Protein AF-A0A0F9I6U9-F1 (afdb_monomer)

Mean predicted aligned error: 16.18 Å

Foldseek 3Di:
DDWDWDQDPVRDIFIWDQDPVRDTDRPDDDDPVRVVVVVVVVVVVVVPPDPPQQQLCVLVVVVCVPFHDPVSPFGPDAAPVVVVVVVVSCVVPVPFWDKDWADDPPPFIKIWIWGWSDGPVDGQWTKIWIGGHPDRDTIDIDTAGPVRVVVVVVVVVCLVVLVDADPVRHRPVVVVVVVVVVVVVVVVVVVD

Radius of gyration: 22.93 Å; Cα contacts (8 Å, |Δi|>4): 230; chains: 1; bounding box: 56×39×73 Å

Solvent-accessible surface area (backbone atoms only — not comparable to full-atom values): 11188 Å² total; per-residue (Å²): 120,54,81,44,73,49,79,42,98,85,76,55,71,47,65,36,43,35,45,94,85,68,49,74,49,81,70,70,82,77,49,74,68,56,50,49,53,50,50,52,50,53,58,50,60,73,68,57,81,60,80,95,77,55,65,35,49,50,69,56,50,54,46,37,69,72,44,25,43,98,80,70,78,47,64,74,53,44,18,54,65,35,50,55,53,50,55,60,55,38,67,79,34,70,90,41,40,49,79,45,80,48,63,61,100,69,95,60,47,25,37,36,41,37,39,50,26,45,44,99,88,45,79,65,27,34,41,39,35,40,40,45,34,81,73,73,46,77,56,49,73,53,76,32,43,60,71,52,45,53,53,50,51,52,53,52,49,30,61,71,70,53,68,39,50,46,100,85,66,46,39,44,66,61,55,49,54,53,52,50,54,54,51,54,60,48,56,63,66,74,76,117

Secondary structure (DSSP, 8-state):
-EEEEEE-TTS-EEEEEE-TT--EEEP-PPPHHHHHHHHHHHHHHHH----SS--TTHHHHHHHHHHB-TTSSSBS--HHHHHHHHHHHHTT-TTTEEEEEE--SSS--EEEEEEEEE-SS-EEEEEEEEE-SSS-PPPEEEEE-HHHHHHHHHHHHHHHTT--B-TTS-BHHHHHHHHHHHHHHHHHHH--

pLDDT: mean 72.26, std 18.16, range [35.97, 97.5]

Structure (mmCIF, N/CA/C/O backbone):
data_AF-A0A0F9I6U9-F1
#
_entry.id   AF-A0A0F9I6U9-F1
#
loop_
_atom_site.group_PDB
_atom_site.id
_atom_site.type_symbol
_atom_site.label_atom_id
_atom_site.label_alt_id
_atom_site.label_comp_id
_atom_site.label_asym_id
_atom_site.label_entity_id
_atom_site.label_seq_id
_atom_site.pdbx_PDB_ins_code
_atom_site.Cartn_x
_atom_site.Cartn_y
_atom_site.Cartn_z
_atom_site.occupancy
_atom_site.B_iso_or_equiv
_atom_site.auth_seq_id
_atom_site.auth_comp_id
_atom_site.auth_asym_id
_atom_site.auth_atom_id
_atom_site.pdbx_PDB_model_num
ATOM 1 N N . MET A 1 1 ? -36.625 2.060 19.809 1.00 55.06 1 MET A N 1
ATOM 2 C CA . MET A 1 1 ? -35.183 2.009 20.154 1.00 55.06 1 MET A CA 1
ATOM 3 C C . MET A 1 1 ? -34.807 0.570 20.492 1.00 55.06 1 MET A C 1
ATOM 5 O O . MET A 1 1 ? -35.492 -0.026 21.316 1.00 55.06 1 MET A O 1
ATOM 9 N N . LYS A 1 2 ? -33.811 -0.015 19.816 1.00 45.28 2 LYS A N 1
ATOM 10 C CA . LYS A 1 2 ? -33.407 -1.420 20.007 1.00 45.28 2 LYS A CA 1
ATOM 11 C C . LYS A 1 2 ? -31.944 -1.453 20.446 1.00 45.28 2 LYS A C 1
ATOM 13 O O . LYS A 1 2 ? -31.108 -0.804 19.820 1.00 45.28 2 LYS A O 1
ATOM 18 N N . GLU A 1 3 ? -31.665 -2.151 21.538 1.00 44.03 3 GLU A N 1
ATOM 19 C CA . GLU A 1 3 ? -30.311 -2.322 22.066 1.00 44.03 3 GLU A CA 1
ATOM 20 C C . GLU A 1 3 ? -29.665 -3.525 21.370 1.00 44.03 3 GLU A C 1
ATOM 22 O O . GLU A 1 3 ? -30.293 -4.579 21.231 1.00 44.03 3 GLU A O 1
ATOM 27 N N . LEU A 1 4 ? -28.452 -3.336 20.851 1.00 44.09 4 LEU A N 1
ATOM 28 C CA . LEU A 1 4 ? -27.679 -4.374 20.176 1.00 44.09 4 LEU A CA 1
ATOM 29 C C . LEU A 1 4 ? -26.354 -4.552 20.903 1.00 44.09 4 LEU A C 1
ATOM 31 O O . LEU A 1 4 ? -25.600 -3.595 21.069 1.00 44.09 4 LEU A O 1
ATOM 35 N N . THR A 1 5 ? -26.065 -5.790 21.286 1.00 43.59 5 THR A N 1
ATOM 36 C CA . THR A 1 5 ? -24.787 -6.173 21.883 1.00 43.59 5 THR A CA 1
ATOM 37 C C . THR A 1 5 ? -23.984 -6.936 20.844 1.00 43.59 5 THR A C 1
ATOM 39 O O . THR A 1 5 ? -24.424 -7.974 20.348 1.00 43.59 5 THR A O 1
ATOM 42 N N . LEU A 1 6 ? -22.816 -6.405 20.489 1.00 39.16 6 LEU A N 1
ATOM 43 C CA . LEU A 1 6 ? -21.851 -7.089 19.635 1.00 39.16 6 LEU A CA 1
ATOM 44 C C . LEU A 1 6 ? -20.797 -7.735 20.528 1.00 39.16 6 LEU A C 1
ATOM 46 O O . LEU A 1 6 ? -20.016 -7.053 21.194 1.00 39.16 6 LEU A O 1
ATOM 50 N N . HIS A 1 7 ? -20.808 -9.064 20.537 1.00 40.59 7 HIS A N 1
ATOM 51 C CA . HIS A 1 7 ? -19.851 -9.875 21.276 1.00 40.59 7 HIS A CA 1
ATOM 52 C C . HIS A 1 7 ? -18.547 -9.963 20.483 1.00 40.59 7 HIS A C 1
ATOM 54 O O . HIS A 1 7 ? -18.528 -10.491 19.368 1.00 40.59 7 HIS A O 1
ATOM 60 N N . SER A 1 8 ? -17.454 -9.436 21.038 1.00 43.22 8 SER A N 1
ATOM 61 C CA . SER A 1 8 ? -16.132 -9.577 20.426 1.00 43.22 8 SER A CA 1
ATOM 62 C C . SER A 1 8 ? -15.443 -10.863 20.883 1.00 43.22 8 SER A C 1
ATOM 64 O O . SER A 1 8 ? -15.609 -11.325 22.013 1.00 43.22 8 SER A O 1
ATOM 66 N N . SER A 1 9 ? -14.593 -11.423 20.022 1.00 35.97 9 SER A N 1
ATOM 67 C CA . SER A 1 9 ? -13.777 -12.603 20.336 1.00 35.97 9 SER A CA 1
ATOM 68 C C . SER A 1 9 ? -12.714 -12.350 21.417 1.00 35.97 9 SER A C 1
ATOM 70 O O . SER A 1 9 ? -12.066 -13.296 21.857 1.00 35.97 9 SER A O 1
ATOM 72 N N . SER A 1 10 ? -12.531 -11.098 21.859 1.00 43.25 10 SER A N 1
ATOM 73 C CA . SER A 1 10 ? -11.676 -10.723 22.994 1.00 43.25 10 SER A CA 1
ATOM 74 C C . SER A 1 10 ? -12.428 -10.689 24.333 1.00 43.25 10 SER A C 1
ATOM 76 O O . SER A 1 10 ? -11.835 -10.348 25.356 1.00 43.25 10 SER A O 1
ATOM 78 N N . GLY A 1 11 ? -13.720 -11.043 24.345 1.00 39.19 11 GLY A N 1
ATOM 79 C CA . GLY A 1 11 ? -14.549 -11.110 25.551 1.00 39.19 11 GLY A CA 1
ATOM 80 C C . GLY A 1 11 ? -15.051 -9.756 26.059 1.00 39.19 11 GLY A C 1
ATOM 81 O O . GLY A 1 11 ? -15.616 -9.695 27.149 1.00 39.19 11 GLY A O 1
ATOM 82 N N . ARG A 1 12 ? -14.854 -8.669 25.300 1.00 42.56 12 ARG A N 1
ATOM 83 C CA . ARG A 1 12 ? -15.487 -7.372 25.581 1.00 42.56 12 ARG A CA 1
ATOM 84 C C . ARG A 1 12 ? -16.739 -7.222 24.731 1.00 42.56 12 ARG A C 1
ATOM 86 O O . ARG A 1 12 ? -16.660 -7.276 23.502 1.00 42.56 12 ARG A O 1
ATOM 93 N N . ASP A 1 13 ? -17.863 -7.022 25.397 1.00 44.47 13 ASP A N 1
ATOM 94 C CA . ASP A 1 13 ? -19.145 -6.760 24.759 1.00 44.47 13 ASP A CA 1
ATOM 95 C C . ASP A 1 13 ? -19.310 -5.257 24.554 1.00 44.47 13 ASP A C 1
ATOM 97 O O . ASP A 1 13 ? -19.148 -4.472 25.490 1.00 44.47 13 ASP A O 1
ATOM 101 N N . PHE A 1 14 ? -19.637 -4.855 23.328 1.00 45.31 14 PHE A N 1
ATOM 102 C CA . PHE A 1 14 ? -19.908 -3.459 23.002 1.00 45.31 14 PHE A CA 1
ATOM 103 C C . PHE A 1 14 ? -21.414 -3.268 22.828 1.00 45.31 14 PHE A C 1
ATOM 105 O O . PHE A 1 14 ? -22.047 -3.925 21.996 1.00 45.31 14 PHE A O 1
ATOM 112 N N . GLY A 1 15 ? -21.990 -2.395 23.657 1.00 44.62 15 GLY A N 1
ATOM 113 C CA . GLY A 1 15 ? -23.401 -2.030 23.607 1.00 44.62 15 GLY A CA 1
ATOM 114 C C . GLY A 1 15 ? -23.633 -0.853 22.665 1.00 44.62 15 GLY A C 1
ATOM 115 O O . GLY A 1 15 ? -23.031 0.207 22.826 1.00 44.62 15 GLY A O 1
ATOM 116 N N . TYR A 1 16 ? -24.537 -1.030 21.707 1.00 48.50 16 TYR A N 1
ATOM 117 C CA . TYR A 1 16 ? -24.953 -0.001 20.762 1.00 48.50 16 TYR A CA 1
ATOM 118 C C . TYR A 1 16 ? -26.443 0.290 20.921 1.00 48.50 16 TYR A C 1
ATOM 120 O O . TYR A 1 16 ? -27.262 -0.617 21.105 1.00 48.50 16 TYR A O 1
ATOM 128 N N . ARG A 1 17 ? -26.814 1.566 20.788 1.00 49.22 17 ARG A N 1
ATOM 129 C CA . ARG A 1 17 ? -28.216 1.980 20.669 1.00 49.22 17 ARG A CA 1
ATOM 130 C C . ARG A 1 17 ? -28.479 2.428 19.242 1.00 49.22 17 ARG A C 1
ATOM 132 O O . ARG A 1 17 ? -27.830 3.348 18.752 1.00 49.22 17 ARG A O 1
ATOM 139 N N . VAL A 1 18 ? -29.441 1.772 18.594 1.00 47.62 18 VAL A N 1
ATOM 140 C CA . VAL A 1 18 ? -29.892 2.148 17.251 1.00 47.62 18 VAL A CA 1
ATOM 141 C C . VAL A 1 18 ? -31.156 2.997 17.371 1.00 47.62 18 VAL A C 1
ATOM 143 O O . VAL A 1 18 ? -32.182 2.547 17.907 1.00 47.62 18 VAL A O 1
ATOM 146 N N . GLY A 1 19 ? -31.053 4.243 16.903 1.00 52.94 19 GLY A N 1
ATOM 147 C CA . GLY A 1 19 ? -32.173 5.175 16.780 1.00 52.94 19 GLY A CA 1
ATOM 148 C C . GLY A 1 19 ? -33.151 4.765 15.673 1.00 52.94 19 GLY A C 1
ATOM 149 O O . GLY A 1 19 ? -32.856 3.908 14.845 1.00 52.94 19 GLY A O 1
ATOM 150 N N . GLU A 1 20 ? -34.335 5.379 15.632 1.00 57.31 20 GLU A N 1
ATOM 151 C CA . GLU A 1 20 ? -35.392 5.025 14.661 1.00 57.31 20 GLU A CA 1
ATOM 152 C C . GLU A 1 20 ? -35.018 5.314 13.194 1.00 57.31 20 GLU A C 1
ATOM 154 O O . GLU A 1 20 ? -35.606 4.724 12.292 1.00 57.31 20 GLU A O 1
ATOM 159 N N . ALA A 1 21 ? -33.993 6.140 12.956 1.00 57.56 21 ALA A N 1
ATOM 160 C CA . ALA A 1 21 ? -33.429 6.433 11.635 1.00 57.56 21 ALA A CA 1
ATOM 161 C C . ALA A 1 21 ? -32.196 5.576 11.267 1.00 57.56 21 ALA A C 1
ATOM 163 O O . ALA A 1 21 ? -31.573 5.815 10.237 1.00 57.56 21 ALA A O 1
ATOM 164 N N . GLY A 1 22 ? -31.814 4.593 12.094 1.00 49.31 22 GLY A N 1
ATOM 165 C CA . GLY A 1 22 ? -30.616 3.775 11.865 1.00 49.31 22 GLY A CA 1
ATOM 166 C C . GLY A 1 22 ? -29.301 4.410 12.334 1.00 49.31 22 GLY A C 1
ATOM 167 O O . GLY A 1 22 ? -28.242 3.824 12.132 1.00 49.31 22 GLY A O 1
ATOM 168 N N . GLU A 1 23 ? -29.352 5.571 12.991 1.00 43.56 23 GLU A N 1
ATOM 169 C CA . GLU A 1 23 ? -28.180 6.189 13.616 1.00 43.56 23 GLU A CA 1
ATOM 170 C C . GLU A 1 23 ? -27.657 5.312 14.762 1.00 43.56 23 GLU A C 1
ATOM 172 O O . GLU A 1 23 ? -28.393 4.973 15.697 1.00 43.56 23 GLU A O 1
ATOM 177 N N . VAL A 1 24 ? -26.379 4.939 14.673 1.00 43.69 24 VAL A N 1
ATOM 178 C CA . VAL A 1 24 ? -25.653 4.198 15.706 1.00 43.69 24 VAL A CA 1
ATOM 179 C C . VAL A 1 24 ? -24.959 5.219 16.601 1.00 43.69 24 VAL A C 1
ATOM 181 O O . VAL A 1 24 ? -23.941 5.792 16.223 1.00 43.69 24 VAL A O 1
ATOM 184 N N . GLN A 1 25 ? -25.511 5.464 17.788 1.00 44.00 25 GLN A N 1
ATOM 185 C CA . GLN A 1 25 ? -24.829 6.271 18.798 1.00 44.00 25 GLN A CA 1
ATOM 186 C C . GLN A 1 25 ? -23.900 5.367 19.609 1.00 44.00 25 GLN A C 1
ATOM 188 O O . GLN A 1 25 ? -24.350 4.417 20.258 1.00 44.00 25 GLN A O 1
ATOM 193 N N . HIS A 1 26 ? -22.598 5.658 19.555 1.00 43.50 26 HIS A N 1
ATOM 194 C CA . HIS A 1 26 ? -21.609 5.039 20.431 1.00 43.50 26 HIS A CA 1
ATOM 195 C C . HIS A 1 26 ? -21.936 5.433 21.876 1.00 43.50 26 HIS A C 1
ATOM 197 O O . HIS A 1 26 ? -22.060 6.616 22.196 1.00 43.50 26 HIS A O 1
ATOM 203 N N . VAL A 1 27 ? -22.150 4.443 22.741 1.00 48.31 27 VAL A N 1
ATOM 204 C CA . VAL A 1 27 ? -22.555 4.698 24.122 1.00 48.31 27 VAL A CA 1
ATOM 205 C C . VAL A 1 27 ? -21.320 5.059 24.948 1.00 48.31 27 VAL A C 1
ATOM 207 O O . VAL A 1 27 ? -20.425 4.241 25.140 1.00 48.31 27 VAL A O 1
ATOM 210 N N . THR A 1 28 ? -21.368 6.298 25.447 1.00 49.31 28 THR A N 1
ATOM 211 C CA . THR A 1 28 ? -20.540 6.983 26.454 1.00 49.31 28 THR A CA 1
ATOM 212 C C . THR A 1 28 ? -19.117 7.372 26.062 1.00 49.31 28 THR A C 1
ATOM 214 O O . THR A 1 28 ? -18.267 6.525 25.800 1.00 49.31 28 THR A O 1
ATOM 217 N N . ASP A 1 29 ? -18.869 8.685 26.116 1.00 46.09 29 ASP A N 1
ATOM 218 C CA . ASP A 1 29 ? -17.528 9.256 26.194 1.00 46.09 29 ASP A CA 1
ATOM 219 C C . ASP A 1 29 ? -16.758 8.588 27.349 1.00 46.09 29 ASP A C 1
ATOM 221 O O . ASP A 1 29 ? -17.326 8.413 28.436 1.00 46.09 29 ASP A O 1
ATOM 225 N N . PRO A 1 30 ? -15.491 8.193 27.138 1.00 53.66 30 PRO A N 1
ATOM 226 C CA . PRO A 1 30 ? -14.695 7.556 28.174 1.00 53.66 30 PRO A CA 1
ATOM 227 C C . PRO A 1 30 ? -14.547 8.492 29.377 1.00 53.66 30 PRO A C 1
ATOM 229 O O . PRO A 1 30 ? -14.300 9.692 29.234 1.00 53.66 30 PRO A O 1
ATOM 232 N N . THR A 1 31 ? -14.704 7.944 30.581 1.00 67.69 31 THR A N 1
ATOM 233 C CA . THR A 1 31 ? -14.523 8.718 31.812 1.00 67.69 31 THR A CA 1
ATOM 234 C C . THR A 1 31 ? -13.072 9.193 31.929 1.00 67.69 31 THR A C 1
ATOM 236 O O . THR A 1 31 ? -12.160 8.594 31.358 1.00 67.69 31 THR A O 1
ATOM 239 N N . ALA A 1 32 ? -12.829 10.252 32.706 1.00 63.41 32 ALA A N 1
ATOM 240 C CA . ALA A 1 32 ? -11.468 10.740 32.953 1.00 63.41 32 ALA A CA 1
ATOM 241 C C . ALA A 1 32 ? -10.540 9.632 33.492 1.00 63.41 32 ALA A C 1
ATOM 243 O O . ALA A 1 32 ? -9.378 9.557 33.114 1.00 63.41 32 ALA A O 1
ATOM 244 N N . GLU A 1 33 ? -11.080 8.725 34.307 1.00 60.19 33 GLU A N 1
ATOM 245 C CA . GLU A 1 33 ? -10.367 7.563 34.840 1.00 60.19 33 GLU A CA 1
ATOM 246 C C . GLU A 1 33 ? -10.036 6.524 33.753 1.00 60.19 33 GLU A C 1
ATOM 248 O O . GLU A 1 33 ? -8.936 5.981 33.727 1.00 60.19 33 GLU A O 1
ATOM 253 N N . GLN A 1 34 ? -10.945 6.288 32.799 1.00 50.72 34 GLN A N 1
ATOM 254 C CA . GLN A 1 34 ? -10.692 5.408 31.651 1.00 50.72 34 GLN A CA 1
ATOM 255 C C . GLN A 1 34 ? -9.661 5.998 30.683 1.00 50.72 34 GLN A C 1
ATOM 257 O O . GLN A 1 34 ? -8.849 5.255 30.133 1.00 50.72 34 GLN A O 1
ATOM 262 N N . LEU A 1 35 ? -9.678 7.318 30.480 1.00 53.81 35 LEU A N 1
ATOM 263 C CA . LEU A 1 35 ? -8.679 8.020 29.674 1.00 53.81 35 LEU A CA 1
ATOM 264 C C . LEU A 1 35 ? -7.291 7.965 30.321 1.00 53.81 35 LEU A C 1
ATOM 266 O O . LEU A 1 35 ? -6.306 7.764 29.611 1.00 53.81 35 LEU A O 1
ATOM 270 N N . GLU A 1 36 ? -7.215 8.088 31.646 1.00 66.06 36 GLU A N 1
ATOM 271 C CA . GLU A 1 36 ? -5.954 7.997 32.385 1.00 66.06 36 GLU A CA 1
ATOM 272 C C . GLU A 1 36 ? -5.381 6.573 32.352 1.00 66.06 36 GLU A C 1
ATOM 274 O O . GLU A 1 36 ? -4.219 6.388 32.002 1.00 66.06 36 GLU A O 1
ATOM 279 N N . LEU A 1 37 ? -6.215 5.551 32.578 1.00 56.25 37 LEU A N 1
ATOM 280 C CA . LEU A 1 37 ? -5.814 4.143 32.449 1.00 56.25 37 LEU A CA 1
ATOM 281 C C . LEU A 1 37 ? -5.348 3.794 31.031 1.00 56.25 37 LEU A C 1
ATOM 283 O O . LEU A 1 37 ? -4.407 3.021 30.853 1.00 56.25 37 LEU A O 1
ATOM 287 N N . LEU A 1 38 ? -5.998 4.355 30.007 1.00 50.12 38 LEU A N 1
ATOM 288 C CA . LEU A 1 38 ? -5.592 4.164 28.618 1.00 50.12 38 LEU A CA 1
ATOM 289 C C . LEU A 1 38 ? -4.240 4.832 28.338 1.00 50.12 38 LEU A C 1
ATOM 291 O O . LEU A 1 38 ? -3.397 4.232 27.675 1.00 50.12 38 LEU A O 1
ATOM 295 N N . ARG A 1 39 ? -4.017 6.042 28.863 1.00 57.06 39 ARG A N 1
ATOM 296 C CA . ARG A 1 39 ? -2.741 6.761 28.757 1.00 57.06 39 ARG A CA 1
ATOM 297 C C . ARG A 1 39 ? -1.611 5.988 29.443 1.00 57.06 39 ARG A C 1
ATOM 299 O O . ARG A 1 39 ? -0.580 5.767 28.814 1.00 57.06 39 ARG A O 1
ATOM 306 N N . GLU A 1 40 ? -1.829 5.516 30.667 1.00 57.53 40 GLU A N 1
ATOM 307 C CA . GLU A 1 40 ? -0.855 4.722 31.426 1.00 57.53 40 GLU A CA 1
ATOM 308 C C . GLU A 1 40 ? -0.545 3.389 30.724 1.00 57.53 40 GLU A C 1
ATOM 310 O O . GLU A 1 40 ? 0.617 3.018 30.559 1.00 57.53 40 GLU A O 1
ATOM 315 N N . TYR A 1 41 ? -1.568 2.698 30.206 1.00 58.53 41 TYR A N 1
ATOM 316 C CA . TYR A 1 41 ? -1.392 1.495 29.389 1.00 58.53 41 TYR A CA 1
ATOM 317 C C . TYR A 1 41 ? -0.584 1.772 28.117 1.00 58.53 41 TYR A C 1
ATOM 319 O O . TYR A 1 41 ? 0.302 0.991 27.774 1.00 58.53 41 TYR A O 1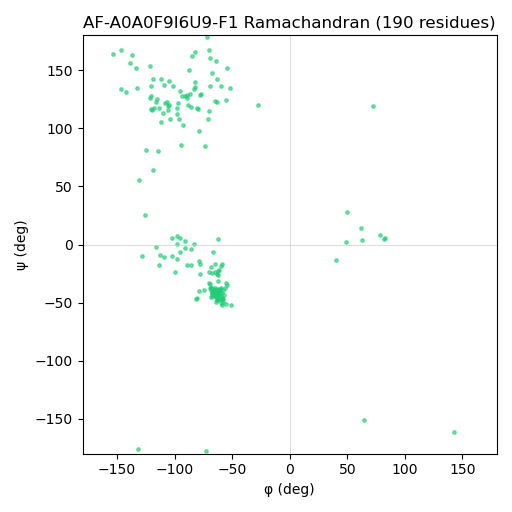
ATOM 327 N N . MET A 1 42 ? -0.852 2.881 27.421 1.00 49.59 42 MET A N 1
ATOM 328 C CA . MET A 1 42 ? -0.093 3.274 26.235 1.00 49.59 42 MET A CA 1
ATOM 329 C C . MET A 1 42 ? 1.373 3.561 26.579 1.00 49.59 42 MET A C 1
ATOM 331 O O . MET A 1 42 ? 2.249 3.036 25.896 1.00 49.59 42 MET A O 1
ATOM 335 N N . GLU A 1 43 ? 1.654 4.302 27.653 1.00 57.78 43 GLU A N 1
ATOM 336 C CA . GLU A 1 43 ? 3.019 4.588 28.123 1.00 57.78 43 GLU A CA 1
ATOM 337 C C . GLU A 1 43 ? 3.774 3.317 28.541 1.00 57.78 43 GLU A C 1
ATOM 339 O O . GLU A 1 43 ? 4.919 3.119 28.131 1.00 57.78 43 GLU A O 1
ATOM 344 N N . LEU A 1 44 ? 3.127 2.405 29.270 1.00 51.03 44 LEU A N 1
ATOM 345 C CA . LEU A 1 44 ? 3.715 1.120 29.663 1.00 51.03 44 LEU A CA 1
ATOM 346 C C . LEU A 1 44 ? 3.911 0.179 28.467 1.00 51.03 44 LEU A C 1
ATOM 348 O O . LEU A 1 44 ? 4.930 -0.499 28.374 1.00 51.03 44 LEU A O 1
ATOM 352 N N . SER A 1 45 ? 2.981 0.165 27.510 1.00 44.25 45 SER A N 1
ATOM 353 C CA . SER A 1 45 ? 3.090 -0.644 26.286 1.00 44.25 45 SER A CA 1
ATOM 354 C C . SER A 1 45 ? 4.198 -0.171 25.339 1.00 44.25 45 SER A C 1
ATOM 356 O O . SER A 1 45 ? 4.640 -0.937 24.487 1.00 44.25 45 SER A O 1
ATOM 358 N N . ILE A 1 46 ? 4.657 1.078 25.486 1.00 49.09 46 ILE A N 1
ATOM 359 C CA . ILE A 1 46 ? 5.839 1.614 24.798 1.00 49.09 46 ILE A CA 1
ATOM 360 C C . ILE A 1 46 ? 7.136 1.119 25.468 1.00 49.09 46 ILE A C 1
ATOM 362 O O . ILE A 1 46 ? 8.162 1.040 24.799 1.00 49.09 46 ILE A O 1
ATOM 366 N N . GLN A 1 47 ? 7.097 0.767 26.759 1.00 46.59 47 GLN A N 1
ATOM 367 C CA . GLN A 1 47 ? 8.259 0.330 27.549 1.00 46.59 47 GLN A CA 1
ATOM 368 C C . GLN A 1 47 ? 8.400 -1.194 27.686 1.00 46.59 47 GLN A C 1
ATOM 370 O O . GLN A 1 47 ? 9.443 -1.674 28.128 1.00 46.59 47 GLN A O 1
ATOM 375 N N . LEU A 1 48 ? 7.374 -1.962 27.322 1.00 42.22 48 LEU A N 1
ATOM 376 C CA . LEU A 1 48 ? 7.448 -3.418 27.261 1.00 42.22 48 LEU A CA 1
ATOM 377 C C . LEU A 1 48 ? 8.166 -3.829 25.971 1.00 42.22 48 LEU A C 1
ATOM 379 O O . LEU A 1 48 ? 7.547 -3.871 24.910 1.00 42.22 48 LEU A O 1
ATOM 383 N N . ASP A 1 49 ? 9.465 -4.113 26.079 1.00 46.41 49 ASP A N 1
ATOM 384 C CA . ASP A 1 49 ? 10.253 -4.759 25.026 1.00 46.41 49 ASP A CA 1
ATOM 385 C C . ASP A 1 49 ? 9.808 -6.227 24.922 1.00 46.41 49 ASP A C 1
ATOM 387 O O . ASP A 1 49 ? 10.028 -6.997 25.864 1.00 46.41 49 ASP A O 1
ATOM 391 N N . PRO A 1 50 ? 9.083 -6.630 23.867 1.00 48.62 50 PRO A N 1
ATOM 392 C CA . PRO A 1 50 ? 8.505 -7.953 23.818 1.00 48.62 50 PRO A CA 1
ATOM 393 C C . PRO A 1 50 ? 9.444 -8.873 23.034 1.00 48.62 50 PRO A C 1
ATOM 395 O O . PRO A 1 50 ? 9.554 -8.761 21.814 1.00 48.62 50 PRO A O 1
ATOM 398 N N . ASP A 1 51 ? 10.099 -9.780 23.764 1.00 50.41 51 ASP A N 1
ATOM 399 C CA . ASP A 1 51 ? 10.978 -10.852 23.277 1.00 50.41 51 ASP A CA 1
ATOM 400 C C . ASP A 1 51 ? 10.634 -11.334 21.849 1.00 50.41 51 ASP A C 1
ATOM 402 O O . ASP A 1 51 ? 9.512 -11.789 21.616 1.00 50.41 51 ASP A O 1
ATOM 406 N N . ASP A 1 52 ? 11.610 -11.211 20.933 1.00 49.88 52 ASP A N 1
ATOM 407 C CA . ASP A 1 52 ? 11.861 -11.823 19.600 1.00 49.88 52 ASP A CA 1
ATOM 408 C C . ASP A 1 52 ? 10.719 -12.062 18.571 1.00 49.88 52 ASP A C 1
ATOM 410 O O . ASP A 1 52 ? 10.990 -12.262 17.387 1.00 49.88 52 ASP A O 1
ATOM 414 N N . ASP A 1 53 ? 9.444 -11.970 18.943 1.00 51.50 53 ASP A N 1
ATOM 415 C CA . ASP A 1 53 ? 8.265 -12.199 18.087 1.00 51.50 53 ASP A CA 1
ATOM 416 C C . ASP A 1 53 ? 7.672 -10.875 17.534 1.00 51.50 53 ASP A C 1
ATOM 418 O O . ASP A 1 53 ? 6.603 -10.844 16.921 1.00 51.50 53 ASP A O 1
ATOM 422 N N . HIS A 1 54 ? 8.358 -9.742 17.761 1.00 57.12 54 HIS A N 1
ATOM 423 C CA . HIS A 1 54 ? 7.776 -8.390 17.674 1.00 57.12 54 HIS A CA 1
ATOM 424 C C . HIS A 1 54 ? 8.486 -7.405 16.747 1.00 57.12 54 HIS A C 1
ATOM 426 O O . HIS A 1 54 ? 8.325 -6.191 16.897 1.00 57.12 54 HIS A O 1
ATOM 432 N N . ASN A 1 55 ? 9.199 -7.871 15.720 1.00 76.44 55 ASN A N 1
ATOM 433 C CA . ASN A 1 55 ? 9.602 -6.951 14.661 1.00 76.44 55 ASN A CA 1
ATOM 434 C C . ASN A 1 55 ? 8.377 -6.594 13.799 1.00 76.44 55 ASN A C 1
ATOM 436 O O . ASN A 1 55 ? 8.122 -7.192 12.756 1.00 76.44 55 ASN A O 1
ATOM 440 N N . ILE A 1 56 ? 7.615 -5.592 14.247 1.00 84.75 56 ILE A N 1
ATOM 441 C CA . ILE A 1 56 ? 6.427 -5.049 13.569 1.00 84.75 56 ILE A CA 1
ATOM 442 C C . ILE A 1 56 ? 6.743 -4.523 12.160 1.00 84.75 56 ILE A C 1
ATOM 444 O O . ILE A 1 56 ? 5.849 -4.347 11.337 1.00 84.75 56 ILE A O 1
ATOM 448 N N . HIS A 1 57 ? 8.027 -4.297 11.871 1.00 90.19 57 HIS A N 1
ATOM 449 C CA . HIS A 1 57 ? 8.541 -3.887 10.574 1.00 90.19 57 HIS A CA 1
ATOM 450 C C . HIS A 1 57 ? 9.188 -5.043 9.801 1.00 90.19 57 HIS A C 1
ATOM 452 O O . HIS A 1 57 ? 9.729 -4.791 8.735 1.00 90.19 57 HIS A O 1
ATOM 458 N N . ARG A 1 58 ? 9.141 -6.298 10.273 1.00 91.50 58 ARG A N 1
ATOM 459 C CA . ARG A 1 58 ? 9.869 -7.436 9.676 1.00 91.50 58 ARG A CA 1
ATOM 460 C C . ARG A 1 58 ? 9.634 -7.558 8.176 1.00 91.50 58 ARG A C 1
ATOM 462 O O . ARG A 1 58 ? 10.588 -7.634 7.411 1.00 91.50 58 ARG A O 1
ATOM 469 N N . VAL A 1 59 ? 8.367 -7.569 7.769 1.00 93.62 59 VAL A N 1
ATOM 470 C CA . VAL A 1 59 ? 7.984 -7.728 6.358 1.00 93.62 59 VAL A CA 1
ATOM 471 C C . VAL A 1 59 ? 8.417 -6.509 5.543 1.00 93.62 59 VAL A C 1
ATOM 473 O O . VAL A 1 59 ? 8.909 -6.651 4.431 1.00 93.62 59 VAL A O 1
ATOM 476 N N . TRP A 1 60 ? 8.315 -5.309 6.120 1.00 94.50 60 TRP A N 1
ATOM 477 C CA . TRP A 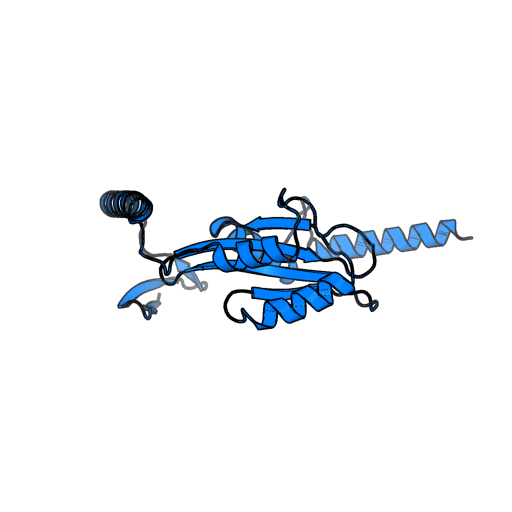1 60 ? 8.803 -4.084 5.490 1.00 94.50 60 TRP A CA 1
ATOM 478 C C . TRP A 1 60 ? 10.330 -4.054 5.347 1.00 94.50 60 TRP A C 1
ATOM 480 O O . TRP A 1 60 ? 10.837 -3.669 4.303 1.00 94.50 60 TRP A O 1
ATOM 490 N N . HIS A 1 61 ? 11.078 -4.493 6.357 1.00 93.19 61 HIS A N 1
ATOM 491 C CA . HIS A 1 61 ? 12.536 -4.562 6.296 1.00 93.19 61 HIS A CA 1
ATOM 492 C C . HIS A 1 61 ? 13.003 -5.576 5.252 1.00 93.19 61 HIS A C 1
ATOM 494 O O . HIS A 1 61 ? 13.892 -5.246 4.474 1.00 93.19 61 HIS A O 1
ATOM 500 N N . ASP A 1 62 ? 12.374 -6.755 5.173 1.00 94.69 62 ASP A N 1
ATOM 501 C CA . ASP A 1 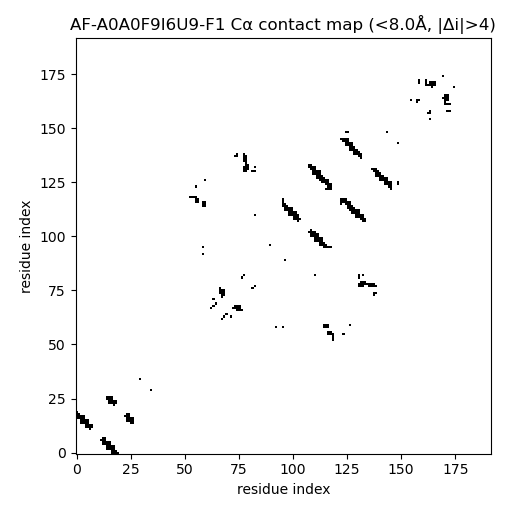62 ? 12.668 -7.731 4.115 1.00 94.69 62 ASP A CA 1
ATOM 502 C C . ASP A 1 62 ? 12.319 -7.165 2.721 1.00 94.69 62 ASP A C 1
ATOM 504 O O . ASP A 1 62 ? 13.099 -7.316 1.777 1.00 94.69 62 ASP A O 1
ATOM 508 N N . PHE A 1 63 ? 11.218 -6.410 2.593 1.00 96.12 63 PHE A N 1
ATOM 509 C CA . PHE A 1 63 ? 10.907 -5.674 1.363 1.00 96.12 63 PHE A CA 1
ATOM 510 C C . PHE A 1 63 ? 12.011 -4.667 1.001 1.00 96.12 63 PHE A C 1
ATOM 512 O O . PHE A 1 63 ? 12.509 -4.680 -0.127 1.00 96.12 63 PHE A O 1
ATOM 519 N N . CYS A 1 64 ? 12.430 -3.819 1.945 1.00 94.25 64 CYS A N 1
ATOM 520 C CA . CYS A 1 64 ? 13.502 -2.846 1.733 1.00 94.25 64 CYS A CA 1
ATOM 521 C C . CYS A 1 64 ? 14.812 -3.531 1.331 1.00 94.25 64 CYS A C 1
ATOM 523 O O . CYS A 1 64 ? 15.454 -3.126 0.365 1.00 94.25 64 CYS A O 1
ATOM 525 N N . GLU A 1 65 ? 15.196 -4.599 2.028 1.00 94.12 65 GLU A N 1
ATOM 526 C CA . GLU A 1 65 ? 16.422 -5.344 1.751 1.00 94.12 65 GLU A CA 1
ATOM 527 C C . GLU A 1 65 ? 16.433 -5.917 0.328 1.00 94.12 65 GLU A C 1
ATOM 529 O O . GLU A 1 65 ? 17.461 -5.881 -0.354 1.00 94.12 65 GLU A O 1
ATOM 534 N N . ARG A 1 66 ? 15.286 -6.380 -0.173 1.00 95.12 66 ARG A N 1
ATOM 535 C CA . ARG A 1 66 ? 15.173 -6.945 -1.524 1.00 95.12 66 ARG A CA 1
ATOM 536 C C . ARG A 1 66 ? 15.065 -5.881 -2.607 1.00 95.12 66 ARG A C 1
ATOM 538 O O . ARG A 1 66 ? 15.762 -5.971 -3.616 1.00 95.12 66 ARG A O 1
ATOM 545 N N . PHE A 1 67 ? 14.223 -4.873 -2.404 1.00 95.75 67 PHE A N 1
ATOM 546 C CA . PHE A 1 67 ? 13.764 -3.993 -3.482 1.00 95.75 67 PHE A CA 1
ATOM 547 C C . PHE A 1 67 ? 14.266 -2.555 -3.387 1.00 95.75 67 PHE A C 1
ATOM 549 O O . PHE A 1 67 ? 14.115 -1.809 -4.354 1.00 95.75 67 PHE A O 1
ATOM 556 N N . MET A 1 68 ? 14.904 -2.167 -2.283 1.00 94.44 68 MET A N 1
ATOM 557 C CA . MET A 1 68 ? 15.421 -0.815 -2.069 1.00 94.44 68 MET A CA 1
ATOM 558 C C . MET A 1 68 ? 16.929 -0.806 -1.825 1.00 94.44 68 MET A C 1
ATOM 560 O O . MET A 1 68 ? 17.517 -1.797 -1.395 1.00 94.44 68 MET A O 1
ATOM 564 N N . ASP A 1 69 ? 17.585 0.301 -2.150 1.00 90.56 69 ASP A N 1
ATOM 565 C CA . ASP A 1 69 ? 19.000 0.519 -1.856 1.00 90.56 69 ASP A CA 1
ATOM 566 C C . ASP A 1 69 ? 19.260 0.755 -0.358 1.00 90.56 69 ASP A C 1
ATOM 568 O O . ASP A 1 69 ? 18.343 0.773 0.454 1.00 90.56 69 ASP A O 1
ATOM 572 N N . TYR A 1 70 ? 20.525 0.938 0.032 1.00 78.75 70 TYR A N 1
ATOM 573 C CA . TYR A 1 70 ? 20.902 1.141 1.439 1.00 78.75 70 TYR A CA 1
ATOM 574 C C . TYR A 1 70 ? 20.301 2.417 2.057 1.00 78.75 70 TYR A C 1
ATOM 576 O O . TYR A 1 70 ? 20.173 2.516 3.273 1.00 78.75 70 TYR A O 1
ATOM 584 N N . ALA A 1 71 ? 19.934 3.395 1.227 1.00 74.56 71 ALA A N 1
ATOM 585 C CA . ALA A 1 71 ? 19.334 4.643 1.675 1.00 74.56 71 ALA A CA 1
ATOM 586 C C . ALA A 1 71 ? 17.806 4.546 1.852 1.00 74.56 71 ALA A C 1
ATOM 588 O O . ALA A 1 71 ? 17.192 5.519 2.292 1.00 74.56 71 ALA A O 1
ATOM 589 N N . TRP A 1 72 ? 17.196 3.397 1.517 1.00 76.94 72 TRP A N 1
ATOM 590 C CA . TRP A 1 72 ? 15.751 3.128 1.597 1.00 76.94 72 TRP A CA 1
ATOM 591 C C . TRP A 1 72 ? 14.890 4.210 0.938 1.00 76.94 72 TRP A C 1
ATOM 593 O O . TRP A 1 72 ? 13.739 4.433 1.315 1.00 76.94 72 TRP A O 1
ATOM 603 N N . ASN A 1 73 ? 15.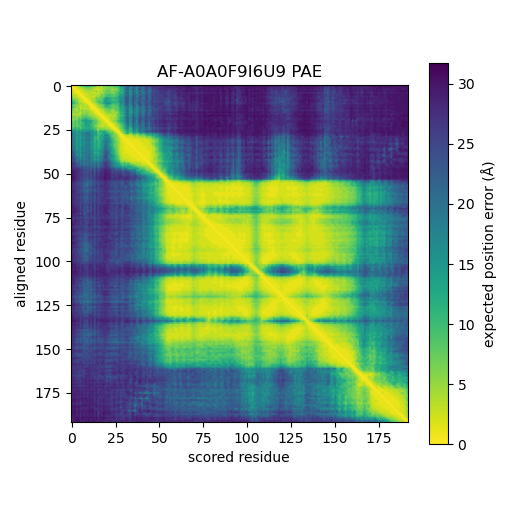449 4.892 -0.056 1.00 79.25 73 ASN A N 1
ATOM 604 C CA . ASN A 1 73 ? 14.778 5.949 -0.800 1.00 79.25 73 ASN A CA 1
ATOM 605 C C . ASN A 1 73 ? 14.863 5.735 -2.314 1.00 79.25 73 ASN A C 1
ATOM 607 O O . ASN A 1 73 ? 14.136 6.405 -3.044 1.00 79.25 73 ASN A O 1
ATOM 611 N N . ASN A 1 74 ? 15.670 4.774 -2.785 1.00 89.12 74 ASN A N 1
ATOM 612 C CA . ASN A 1 74 ? 15.682 4.373 -4.185 1.00 89.12 74 ASN A CA 1
ATOM 613 C C . ASN A 1 74 ? 15.337 2.896 -4.347 1.00 89.12 74 ASN A C 1
ATOM 615 O O . ASN A 1 74 ? 15.866 2.023 -3.660 1.00 89.12 74 ASN A O 1
ATOM 619 N N . PHE A 1 75 ? 14.489 2.614 -5.330 1.00 93.06 75 PHE A N 1
ATOM 620 C CA . PHE A 1 75 ? 14.161 1.254 -5.727 1.00 93.06 75 PHE A CA 1
ATOM 621 C C . PHE A 1 75 ? 15.227 0.681 -6.664 1.00 93.06 75 PHE A C 1
ATOM 623 O O . PHE A 1 75 ? 15.652 1.333 -7.620 1.00 93.06 75 PHE A O 1
ATOM 630 N N . LYS A 1 76 ? 15.620 -0.568 -6.402 1.00 93.81 76 LYS A N 1
ATOM 631 C CA . LYS A 1 76 ? 16.584 -1.349 -7.195 1.00 93.81 76 LYS A CA 1
ATOM 632 C C . LYS A 1 76 ? 16.034 -1.760 -8.563 1.00 93.81 76 LYS A C 1
ATOM 634 O O . LYS A 1 76 ? 16.806 -2.049 -9.469 1.00 93.81 76 LYS A O 1
ATOM 639 N N . MET A 1 77 ? 14.709 -1.820 -8.693 1.00 91.69 77 MET A N 1
ATOM 640 C CA . MET A 1 77 ? 13.984 -2.311 -9.866 1.00 91.69 77 MET A CA 1
ATOM 641 C C . MET A 1 77 ? 12.811 -1.381 -10.185 1.00 91.69 77 MET A C 1
ATOM 643 O O . MET A 1 77 ? 12.415 -0.570 -9.347 1.00 91.69 77 MET A O 1
ATOM 647 N N . ARG A 1 78 ? 12.263 -1.474 -11.403 1.00 91.62 78 ARG A N 1
ATOM 648 C CA . ARG A 1 78 ? 11.119 -0.666 -11.861 1.00 91.62 78 ARG A CA 1
ATOM 649 C C . ARG A 1 78 ? 10.245 -1.457 -12.832 1.00 91.62 78 ARG A C 1
ATOM 651 O O . ARG A 1 78 ? 10.670 -2.490 -13.348 1.00 91.62 78 ARG A O 1
ATOM 658 N N . GLY A 1 79 ? 9.052 -0.943 -13.118 1.00 89.00 79 GLY A N 1
ATOM 659 C CA . GLY A 1 79 ? 8.204 -1.470 -14.186 1.00 89.00 79 GLY A CA 1
ATOM 660 C C . GLY A 1 79 ? 7.730 -2.907 -13.954 1.00 89.00 79 GLY A C 1
ATOM 661 O O . GLY A 1 79 ? 7.592 -3.373 -12.821 1.00 89.00 79 GLY A O 1
ATOM 662 N N . CYS A 1 80 ? 7.500 -3.619 -15.059 1.00 88.88 80 CYS A N 1
ATOM 663 C CA . CYS A 1 80 ? 7.003 -4.997 -15.051 1.00 88.88 80 CYS A CA 1
ATOM 664 C C . CYS A 1 80 ? 7.908 -5.975 -14.282 1.00 88.88 80 CYS A C 1
ATOM 666 O O . CYS A 1 80 ? 7.401 -6.825 -13.557 1.00 88.88 80 CYS A O 1
ATOM 668 N N . GLU A 1 81 ? 9.232 -5.834 -14.385 1.00 90.00 81 GLU A N 1
ATOM 669 C CA . GLU A 1 81 ? 10.174 -6.726 -13.695 1.00 90.00 81 GLU A CA 1
ATOM 670 C C . GLU A 1 81 ? 10.034 -6.628 -12.175 1.00 90.00 81 GLU A C 1
ATOM 672 O O . GLU A 1 81 ? 10.033 -7.640 -11.473 1.00 90.00 81 GLU A O 1
ATOM 677 N N . MET A 1 82 ? 9.871 -5.406 -11.658 1.00 92.50 82 MET A N 1
ATOM 678 C CA . MET A 1 82 ? 9.625 -5.213 -10.235 1.00 92.50 82 MET A CA 1
ATOM 679 C C . MET A 1 82 ? 8.264 -5.764 -9.825 1.00 92.50 82 MET A C 1
ATOM 681 O O . MET A 1 82 ? 8.172 -6.401 -8.780 1.00 92.50 82 MET A O 1
ATOM 685 N N . LEU A 1 83 ? 7.220 -5.545 -10.632 1.00 91.31 83 LEU A N 1
ATOM 686 C CA . LEU A 1 83 ? 5.900 -6.109 -10.354 1.00 91.31 83 LEU A CA 1
ATOM 687 C C . LEU A 1 83 ? 5.982 -7.624 -10.202 1.00 91.31 83 LEU A C 1
ATOM 689 O O . LEU A 1 83 ? 5.536 -8.154 -9.191 1.00 91.31 83 LEU A O 1
ATOM 693 N N . ASP A 1 84 ? 6.591 -8.325 -11.150 1.00 92.19 84 ASP A N 1
ATOM 694 C CA . ASP A 1 84 ? 6.663 -9.784 -11.100 1.00 92.19 84 ASP A CA 1
ATOM 695 C C . ASP A 1 84 ? 7.496 -10.286 -9.912 1.00 92.19 84 ASP A C 1
ATOM 697 O O . ASP A 1 84 ? 7.079 -11.219 -9.219 1.00 92.19 84 ASP A O 1
ATOM 701 N N . ALA A 1 85 ? 8.606 -9.614 -9.593 1.00 95.06 85 ALA A N 1
ATOM 702 C CA . ALA A 1 85 ? 9.421 -9.947 -8.427 1.00 95.06 85 ALA A CA 1
ATOM 703 C C . ALA A 1 85 ? 8.680 -9.703 -7.098 1.00 95.06 85 ALA A C 1
ATOM 705 O O . ALA A 1 85 ? 8.706 -10.552 -6.203 1.00 95.06 85 ALA A O 1
ATOM 706 N N . VAL A 1 86 ? 7.970 -8.578 -6.969 1.00 95.50 86 VAL A N 1
ATOM 707 C CA . VAL A 1 86 ? 7.185 -8.249 -5.769 1.00 95.50 86 VAL A CA 1
ATOM 708 C C . VAL A 1 86 ? 5.974 -9.170 -5.633 1.00 95.50 86 VAL A C 1
ATOM 710 O O . VAL A 1 86 ? 5.621 -9.552 -4.521 1.00 95.50 86 VAL A O 1
ATOM 713 N N . ARG A 1 87 ? 5.358 -9.597 -6.739 1.00 94.25 87 ARG A N 1
ATOM 714 C CA . ARG A 1 87 ? 4.265 -10.581 -6.726 1.00 94.25 87 ARG A CA 1
ATOM 715 C C . ARG A 1 87 ? 4.716 -11.923 -6.178 1.00 94.25 87 ARG A C 1
ATOM 717 O O . ARG A 1 87 ? 3.977 -12.526 -5.404 1.00 94.25 87 ARG A O 1
ATOM 724 N N . GLU A 1 88 ? 5.893 -12.385 -6.587 1.00 96.56 88 GLU A N 1
ATOM 725 C CA . GLU A 1 88 ? 6.471 -13.625 -6.074 1.00 96.56 88 GLU A CA 1
ATOM 726 C C . GLU A 1 88 ? 6.846 -13.495 -4.598 1.00 96.56 88 GLU A C 1
ATOM 728 O O . GLU A 1 88 ? 6.501 -14.350 -3.787 1.00 96.56 88 GLU A O 1
ATOM 733 N N . TRP A 1 89 ? 7.478 -12.385 -4.225 1.00 97.50 89 TRP A N 1
ATOM 734 C CA . TRP A 1 89 ? 7.792 -12.084 -2.833 1.00 97.50 89 TRP A CA 1
ATOM 735 C C . TRP A 1 89 ? 6.543 -12.038 -1.940 1.00 97.50 89 TRP A C 1
ATOM 737 O O . TRP A 1 89 ? 6.498 -12.696 -0.904 1.00 97.50 89 TRP A O 1
ATOM 747 N N . ALA A 1 90 ? 5.487 -11.347 -2.369 1.00 96.62 90 ALA A N 1
ATOM 748 C CA . ALA A 1 90 ? 4.258 -11.179 -1.597 1.00 96.62 90 ALA A CA 1
ATOM 749 C C . ALA A 1 90 ? 3.536 -12.506 -1.310 1.00 96.62 90 ALA A C 1
ATOM 751 O O . ALA A 1 90 ? 2.840 -12.618 -0.304 1.00 96.62 90 ALA A O 1
ATOM 752 N N . ARG A 1 91 ? 3.720 -13.539 -2.149 1.00 94.62 91 ARG A N 1
ATOM 753 C CA . ARG A 1 91 ? 3.170 -14.886 -1.897 1.00 94.62 91 ARG A CA 1
ATOM 754 C C . ARG A 1 91 ? 3.714 -15.519 -0.614 1.00 94.62 91 ARG A C 1
ATOM 756 O O . ARG A 1 91 ? 3.061 -16.400 -0.067 1.00 94.62 91 ARG A O 1
ATOM 763 N N . GLN A 1 92 ? 4.875 -15.073 -0.135 1.00 96.06 92 GLN A N 1
ATOM 764 C CA . GLN A 1 92 ? 5.489 -15.552 1.107 1.00 96.06 92 GLN A CA 1
ATOM 765 C C . GLN A 1 92 ? 4.842 -14.930 2.357 1.00 96.06 92 GLN A C 1
ATOM 767 O O . GLN A 1 92 ? 5.029 -15.446 3.455 1.00 96.06 92 GLN A O 1
ATOM 772 N N . TYR A 1 93 ? 4.055 -13.860 2.190 1.00 94.31 93 TYR A N 1
ATOM 773 C CA . TYR A 1 93 ? 3.464 -13.072 3.274 1.00 94.31 93 TYR A CA 1
ATOM 774 C C . TYR A 1 93 ? 1.954 -12.835 3.067 1.00 94.31 93 TYR A C 1
ATOM 776 O O . TYR A 1 93 ? 1.507 -11.685 3.055 1.00 94.31 93 TYR A O 1
ATOM 784 N N . PRO A 1 94 ? 1.136 -13.894 2.897 1.00 92.25 94 PRO A N 1
ATOM 785 C CA . PRO A 1 94 ? -0.277 -13.755 2.528 1.00 92.25 94 PRO A CA 1
ATOM 786 C C . PRO A 1 94 ? -1.123 -13.013 3.574 1.00 92.25 94 PRO A C 1
ATOM 788 O O . PRO A 1 94 ? -2.133 -12.411 3.219 1.00 92.25 94 PRO A O 1
ATOM 791 N N . ASP A 1 95 ? -0.705 -13.027 4.841 1.00 88.88 95 ASP A N 1
ATOM 792 C CA . ASP A 1 95 ? -1.414 -12.353 5.932 1.00 88.88 95 ASP A CA 1
ATOM 793 C C . ASP A 1 95 ? -0.966 -10.899 6.139 1.00 88.88 95 ASP A C 1
ATOM 795 O O . ASP A 1 95 ? -1.674 -10.129 6.793 1.00 88.88 95 ASP A O 1
ATOM 799 N N . ASP A 1 96 ? 0.194 -10.510 5.605 1.00 92.19 96 ASP A N 1
ATOM 800 C CA . ASP A 1 96 ? 0.821 -9.207 5.857 1.00 92.19 96 ASP A CA 1
ATOM 801 C C . ASP A 1 96 ? 0.872 -8.315 4.614 1.00 92.19 96 ASP A C 1
ATOM 803 O O . ASP A 1 96 ? 1.047 -7.104 4.746 1.00 92.19 96 ASP A O 1
ATOM 807 N N . VAL A 1 97 ? 0.706 -8.881 3.416 1.00 94.44 97 VAL A N 1
ATOM 808 C CA . VAL A 1 97 ? 0.788 -8.143 2.153 1.00 94.44 97 VAL A CA 1
ATOM 809 C C . VAL A 1 97 ? -0.517 -8.252 1.377 1.00 94.44 97 VAL A C 1
ATOM 811 O O . VAL A 1 97 ? -0.902 -9.317 0.899 1.00 94.44 97 VAL A O 1
ATOM 814 N N . VAL A 1 98 ? -1.171 -7.109 1.186 1.00 93.12 98 VAL A N 1
ATOM 815 C CA . VAL A 1 98 ? -2.347 -6.969 0.328 1.00 93.12 98 VAL A CA 1
ATOM 816 C C . VAL A 1 98 ? -1.924 -6.356 -0.999 1.00 93.12 98 VAL A C 1
ATOM 818 O O . VAL A 1 98 ? -1.140 -5.411 -1.060 1.00 93.12 98 VAL A O 1
ATOM 821 N N . ARG A 1 99 ? -2.453 -6.903 -2.087 1.00 92.44 99 ARG A N 1
ATOM 822 C CA . ARG A 1 99 ? -2.148 -6.477 -3.449 1.00 92.44 99 ARG A CA 1
ATOM 823 C C . ARG A 1 99 ? -3.407 -5.930 -4.095 1.00 92.44 99 ARG A C 1
ATOM 825 O O . ARG A 1 99 ? -4.409 -6.638 -4.179 1.00 92.44 99 ARG A O 1
ATOM 832 N N . VAL A 1 100 ? -3.357 -4.686 -4.555 1.00 89.12 100 VAL A N 1
ATOM 833 C CA . VAL A 1 100 ? -4.489 -4.025 -5.209 1.00 89.12 100 VAL A CA 1
ATOM 834 C C . VAL A 1 100 ? -4.081 -3.638 -6.617 1.00 89.12 100 VAL A C 1
ATOM 836 O O . VAL A 1 100 ? -3.197 -2.811 -6.828 1.00 89.12 100 VAL A O 1
ATOM 839 N N . ARG A 1 101 ? -4.742 -4.248 -7.598 1.00 86.62 101 ARG A N 1
ATOM 840 C CA . ARG A 1 101 ? -4.511 -3.948 -9.006 1.00 86.62 101 ARG A CA 1
ATOM 841 C C . ARG A 1 101 ? -5.189 -2.632 -9.378 1.00 86.62 101 ARG A C 1
ATOM 843 O O . ARG A 1 101 ? -6.373 -2.446 -9.104 1.00 86.62 101 ARG A O 1
ATOM 850 N N . VAL A 1 102 ? -4.429 -1.744 -10.003 1.00 83.50 102 VAL A N 1
ATOM 851 C CA . VAL A 1 102 ? -4.863 -0.438 -10.501 1.00 83.50 102 VAL A CA 1
ATOM 852 C C . VAL A 1 102 ? -4.746 -0.478 -12.020 1.00 83.50 102 VAL A C 1
ATOM 854 O O . VAL A 1 102 ? -3.757 -0.041 -12.604 1.00 83.50 102 VAL A O 1
ATOM 857 N N . ASP A 1 103 ? -5.752 -1.076 -12.645 1.00 76.25 103 ASP A N 1
ATOM 858 C CA . ASP A 1 103 ? -5.877 -1.120 -14.098 1.00 76.25 103 ASP A CA 1
ATOM 859 C C . ASP A 1 103 ? -6.787 0.015 -14.565 1.00 76.25 103 ASP A C 1
ATOM 861 O O . ASP A 1 103 ? -7.906 0.169 -14.065 1.00 76.25 103 ASP A O 1
ATOM 865 N N . ASP A 1 104 ? -6.340 0.757 -15.573 1.00 61.75 104 ASP A N 1
ATOM 866 C CA . ASP A 1 104 ? -7.268 1.348 -16.525 1.00 61.75 104 ASP A CA 1
ATOM 867 C C . ASP A 1 104 ? -7.643 0.281 -17.575 1.00 61.75 104 ASP A C 1
ATOM 869 O O . ASP A 1 104 ? -7.042 -0.791 -17.659 1.00 61.75 104 ASP A O 1
ATOM 873 N N . GLY A 1 105 ? -8.691 0.510 -18.364 1.00 54.88 105 GLY A N 1
ATOM 874 C CA . GLY A 1 105 ? -9.162 -0.467 -19.355 1.00 54.88 105 GLY A CA 1
ATOM 875 C C . GLY A 1 105 ? -8.159 -0.806 -20.473 1.00 54.88 105 GLY A C 1
ATOM 876 O O . GLY A 1 105 ? -8.531 -1.528 -21.395 1.00 54.88 105 GLY A O 1
ATOM 877 N N . ALA A 1 106 ? -6.923 -0.297 -20.430 1.00 54.03 106 ALA A N 1
ATOM 878 C CA . ALA A 1 106 ? -5.945 -0.355 -21.504 1.00 54.03 106 ALA A CA 1
ATOM 879 C C . ALA A 1 106 ? -4.665 -1.109 -21.100 1.00 54.03 106 ALA A C 1
ATOM 881 O O . ALA A 1 106 ? -3.594 -0.532 -21.107 1.00 54.03 106 ALA A O 1
ATOM 882 N N . HIS A 1 107 ? -4.753 -2.415 -20.811 1.00 56.59 107 HIS A N 1
ATOM 883 C CA . HIS A 1 107 ? -3.655 -3.418 -20.805 1.00 56.59 107 HIS A CA 1
ATOM 884 C C . HIS A 1 107 ? -2.324 -3.111 -20.055 1.00 56.59 107 HIS A C 1
ATOM 886 O O . HIS A 1 107 ? -1.442 -3.971 -20.039 1.00 56.59 107 HIS A O 1
ATOM 892 N N . CYS A 1 108 ? -2.193 -1.964 -19.391 1.00 61.94 108 CYS A N 1
ATOM 893 C CA . CYS A 1 108 ? -0.998 -1.435 -18.737 1.00 61.94 108 CYS A CA 1
ATOM 894 C C . CYS A 1 108 ? -1.342 -1.136 -17.269 1.00 61.94 108 CYS A C 1
ATOM 896 O O . CYS A 1 108 ? -1.675 -0.015 -16.897 1.00 61.94 108 CYS A O 1
ATOM 898 N N . GLY A 1 109 ? -1.321 -2.171 -16.434 1.00 71.19 109 GLY A N 1
ATOM 899 C CA . GLY A 1 109 ? -1.821 -2.132 -15.063 1.00 71.19 109 GLY A CA 1
ATOM 900 C C . GLY A 1 109 ? -0.766 -1.747 -14.041 1.00 71.19 109 GLY A C 1
ATOM 901 O O . GLY A 1 109 ? 0.268 -2.397 -13.954 1.00 71.19 109 GLY A O 1
ATOM 902 N N . SER A 1 110 ? -1.034 -0.750 -13.204 1.00 87.62 110 SER A N 1
ATOM 903 C CA . SER A 1 110 ? -0.211 -0.493 -12.016 1.00 87.62 110 SER A CA 1
ATOM 904 C C . SER A 1 110 ? -0.671 -1.368 -10.850 1.00 87.62 110 SER A C 1
ATOM 906 O O . SER A 1 110 ? -1.781 -1.905 -10.848 1.00 87.62 110 SER A O 1
ATOM 908 N N . GLU A 1 111 ? 0.163 -1.529 -9.828 1.00 90.75 111 GLU A N 1
ATOM 909 C CA . GLU A 1 111 ? -0.223 -2.270 -8.625 1.00 90.75 111 GLU A CA 1
ATOM 910 C C . GLU A 1 111 ? 0.160 -1.495 -7.367 1.00 90.75 111 GLU A C 1
ATOM 912 O O . GLU A 1 111 ? 1.260 -0.953 -7.264 1.00 90.75 111 GLU A O 1
ATOM 917 N N . LEU A 1 112 ? -0.768 -1.439 -6.416 1.00 92.56 112 LEU A N 1
ATOM 918 C CA . LEU A 1 112 ? -0.522 -0.984 -5.058 1.00 92.56 112 LEU A CA 1
ATOM 919 C C . LEU A 1 112 ? -0.197 -2.198 -4.192 1.00 92.56 112 LEU A C 1
ATOM 921 O O . LEU A 1 112 ? -0.952 -3.173 -4.147 1.00 92.56 112 LEU A O 1
ATOM 925 N N . ILE A 1 113 ? 0.919 -2.108 -3.486 1.00 95.06 113 ILE A N 1
ATOM 926 C CA . ILE A 1 113 ? 1.399 -3.113 -2.549 1.00 95.06 113 ILE A CA 1
ATOM 927 C C . ILE A 1 113 ? 1.267 -2.531 -1.151 1.00 95.06 113 ILE A C 1
ATOM 929 O O . ILE A 1 113 ? 1.923 -1.554 -0.798 1.00 95.06 113 ILE A O 1
ATOM 933 N N . CYS A 1 114 ? 0.377 -3.127 -0.376 1.00 94.75 114 CYS A N 1
ATOM 934 C CA . CYS A 1 114 ? 0.004 -2.719 0.965 1.00 94.75 114 CYS A CA 1
ATOM 935 C C . CYS A 1 114 ? 0.668 -3.667 1.966 1.00 94.75 114 CYS A C 1
ATOM 937 O O . CYS A 1 114 ? 0.267 -4.823 2.070 1.00 94.75 114 CYS A O 1
ATOM 939 N N . ILE A 1 115 ? 1.685 -3.192 2.683 1.00 96.06 115 ILE A N 1
ATOM 940 C CA . ILE A 1 115 ? 2.476 -3.982 3.633 1.00 96.06 115 ILE A CA 1
ATOM 941 C C . ILE A 1 115 ? 2.082 -3.578 5.050 1.00 96.06 115 ILE A C 1
ATOM 943 O O . ILE A 1 115 ? 2.282 -2.435 5.465 1.00 96.06 115 ILE A O 1
ATOM 947 N N . MET A 1 116 ? 1.510 -4.518 5.791 1.00 93.06 116 MET A N 1
ATOM 948 C CA . MET A 1 116 ? 0.998 -4.296 7.136 1.00 93.06 116 MET A CA 1
ATOM 949 C C . MET A 1 116 ? 2.139 -4.269 8.152 1.00 93.06 116 MET A C 1
ATOM 951 O O . MET A 1 116 ? 2.933 -5.202 8.246 1.00 93.06 116 MET A O 1
ATOM 955 N N . HIS A 1 117 ? 2.176 -3.219 8.968 1.00 91.38 117 HIS A N 1
ATOM 956 C CA . HIS A 1 117 ? 3.050 -3.130 10.131 1.00 91.38 117 HIS A CA 1
ATOM 957 C C . HIS A 1 117 ? 2.268 -3.589 11.353 1.00 91.38 117 HIS A C 1
ATOM 959 O O . HIS A 1 117 ? 1.632 -2.789 12.047 1.00 91.38 117 HIS A O 1
ATOM 965 N N . LYS A 1 118 ? 2.258 -4.903 11.577 1.00 85.94 118 LYS A N 1
ATOM 966 C CA . LYS A 1 118 ? 1.507 -5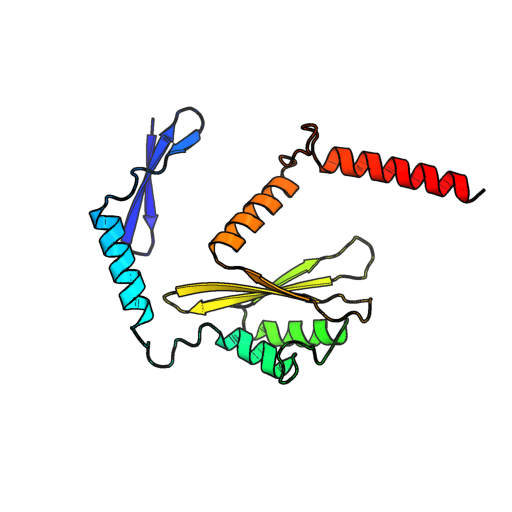.528 12.666 1.00 85.94 118 LYS A CA 1
ATOM 967 C C . LYS A 1 118 ? 2.288 -6.633 13.359 1.00 85.94 118 LYS A C 1
ATOM 969 O O . LYS A 1 118 ? 3.177 -7.251 12.786 1.00 85.94 118 LYS A O 1
ATOM 974 N N . CYS A 1 119 ? 1.902 -6.889 14.595 1.00 81.81 119 CYS A N 1
ATOM 975 C CA . CYS A 1 119 ? 2.201 -8.109 15.325 1.00 81.81 119 CYS A CA 1
ATOM 976 C C . CYS A 1 119 ? 0.902 -8.629 15.951 1.00 81.81 119 CYS A C 1
ATOM 978 O O . CYS A 1 119 ? -0.173 -8.049 15.767 1.00 81.81 119 CYS A O 1
ATOM 980 N N . ARG A 1 120 ? 0.994 -9.706 16.733 1.00 75.50 120 ARG A N 1
ATOM 981 C CA . ARG A 1 120 ? -0.165 -10.303 17.409 1.00 75.50 120 ARG A CA 1
ATOM 982 C C . ARG A 1 120 ? -0.947 -9.316 18.286 1.00 75.50 120 ARG A C 1
ATOM 984 O O . ARG A 1 120 ? -2.159 -9.464 18.412 1.00 75.50 120 ARG A O 1
ATOM 991 N N . TYR A 1 121 ? -0.274 -8.343 18.900 1.00 77.69 121 TYR A N 1
ATOM 992 C CA . TYR A 1 121 ? -0.891 -7.446 19.888 1.00 77.69 121 TYR A CA 1
ATOM 993 C C . TYR A 1 121 ? -1.076 -6.010 19.400 1.00 77.69 121 TYR A C 1
ATOM 995 O O . TYR A 1 121 ? -1.739 -5.227 20.076 1.00 77.69 121 TYR A O 1
ATOM 1003 N N . LYS A 1 122 ? -0.484 -5.637 18.260 1.00 77.44 122 LYS A N 1
ATOM 1004 C CA . LYS A 1 122 ? -0.426 -4.239 17.830 1.00 77.44 122 LYS A CA 1
ATOM 1005 C C . LYS A 1 122 ? -0.481 -4.107 16.317 1.00 77.44 122 LYS A C 1
ATOM 1007 O O . LYS A 1 122 ? 0.263 -4.770 15.600 1.00 77.44 122 LYS A O 1
ATOM 1012 N N . PHE A 1 123 ? -1.312 -3.179 15.854 1.00 82.69 123 PHE A N 1
ATOM 1013 C CA . PHE A 1 123 ? -1.272 -2.643 14.498 1.00 82.69 123 PHE A CA 1
ATOM 1014 C C . PHE A 1 123 ? -0.708 -1.223 14.550 1.00 82.69 123 PHE A C 1
ATOM 1016 O O . PHE A 1 123 ? -1.229 -0.377 15.273 1.00 82.69 123 PHE A O 1
ATOM 1023 N N . MET A 1 124 ? 0.377 -0.975 13.822 1.00 86.81 124 MET A N 1
ATOM 1024 C CA . MET A 1 124 ? 1.032 0.334 13.763 1.00 86.81 124 MET A CA 1
ATOM 1025 C C . MET A 1 124 ? 0.650 1.125 12.515 1.00 86.81 124 MET A C 1
ATOM 1027 O O . MET A 1 124 ? 0.757 2.347 12.525 1.00 86.81 124 MET A O 1
ATOM 1031 N N . GLY A 1 125 ? 0.220 0.454 11.449 1.00 89.19 125 GLY A N 1
ATOM 1032 C CA . GLY A 1 125 ? -0.126 1.096 10.188 1.00 89.19 125 GLY A CA 1
ATOM 1033 C C . GLY A 1 125 ? 0.280 0.257 8.986 1.00 89.19 125 GLY A C 1
ATOM 1034 O O . GLY A 1 125 ? 0.506 -0.949 9.091 1.00 89.19 125 GLY A O 1
ATOM 1035 N N . MET A 1 126 ? 0.369 0.897 7.829 1.00 94.25 126 MET A N 1
ATOM 1036 C CA . MET A 1 126 ? 0.605 0.230 6.556 1.00 94.25 126 MET A CA 1
ATOM 1037 C C . MET A 1 126 ? 1.524 1.062 5.667 1.00 94.25 126 MET A C 1
ATOM 1039 O O . MET A 1 126 ? 1.269 2.245 5.446 1.00 94.25 126 MET A O 1
ATOM 1043 N N . SER A 1 127 ? 2.551 0.429 5.108 1.00 95.50 127 SER A N 1
ATOM 1044 C CA . SER A 1 127 ? 3.298 1.003 3.991 1.00 95.50 127 SER A CA 1
ATOM 1045 C C . SER A 1 127 ? 2.566 0.696 2.692 1.00 95.50 127 SER A C 1
ATOM 1047 O O . SER A 1 127 ? 2.144 -0.436 2.462 1.00 95.50 127 SER A O 1
ATOM 1049 N N . VAL A 1 128 ? 2.409 1.702 1.840 1.00 94.50 128 VAL A N 1
ATOM 1050 C CA . VAL A 1 128 ? 1.799 1.572 0.518 1.00 94.50 128 VAL A CA 1
ATOM 1051 C C . VAL A 1 128 ? 2.856 1.887 -0.522 1.00 94.50 128 VAL A C 1
ATOM 1053 O O . VAL A 1 128 ? 3.443 2.966 -0.485 1.00 94.50 128 VAL A O 1
ATOM 1056 N N . VAL A 1 129 ? 3.079 0.963 -1.454 1.00 95.12 129 VAL A N 1
ATOM 1057 C CA . VAL A 1 129 ? 3.995 1.132 -2.585 1.00 95.12 129 VAL A CA 1
ATOM 1058 C C . VAL A 1 129 ? 3.202 1.045 -3.882 1.00 95.12 129 VAL A C 1
ATOM 1060 O O . VAL A 1 129 ? 2.615 0.010 -4.184 1.00 95.12 129 VAL A O 1
ATOM 1063 N N . LEU A 1 130 ? 3.185 2.125 -4.656 1.00 93.50 130 LEU A N 1
ATOM 1064 C CA . LEU A 1 130 ? 2.655 2.150 -6.014 1.00 93.50 130 LEU A CA 1
ATOM 1065 C C . LEU A 1 130 ? 3.766 1.779 -6.989 1.00 93.50 130 LEU A C 1
ATOM 1067 O O . LEU A 1 130 ? 4.767 2.491 -7.074 1.00 93.50 130 LEU A O 1
ATOM 1071 N N . ILE A 1 131 ? 3.563 0.705 -7.749 1.00 92.44 131 ILE A N 1
ATOM 1072 C CA . ILE A 1 131 ? 4.490 0.245 -8.784 1.00 92.44 131 ILE A CA 1
ATOM 1073 C C . ILE A 1 131 ? 3.829 0.437 -10.159 1.00 92.44 131 ILE A C 1
ATOM 1075 O O . ILE A 1 131 ? 2.930 -0.333 -10.518 1.00 92.44 131 ILE A O 1
ATOM 1079 N N . PRO A 1 132 ? 4.254 1.447 -10.942 1.00 89.69 132 PRO A N 1
ATOM 1080 C CA . PRO A 1 132 ? 3.818 1.615 -12.325 1.00 89.69 132 PRO A CA 1
ATOM 1081 C C . PRO A 1 132 ? 4.395 0.514 -13.224 1.00 89.69 132 PRO A C 1
ATOM 1083 O O . PRO A 1 132 ? 5.584 0.212 -13.134 1.00 89.69 132 PRO A O 1
ATOM 1086 N N . GLN A 1 133 ? 3.597 -0.066 -14.130 1.00 81.88 133 GLN A N 1
ATOM 1087 C CA . GLN A 1 133 ? 4.085 -1.119 -15.040 1.00 81.88 133 GLN A CA 1
ATOM 1088 C C . GLN A 1 133 ? 4.884 -0.580 -16.234 1.00 81.88 133 GLN A C 1
ATOM 1090 O O . GLN A 1 133 ? 5.880 -1.194 -16.619 1.00 81.88 133 GLN A O 1
ATOM 1095 N N . CYS A 1 134 ? 4.459 0.538 -16.834 1.00 75.25 134 CYS A N 1
ATOM 1096 C CA . CYS A 1 134 ? 4.836 0.883 -18.215 1.00 75.25 134 CYS A CA 1
ATOM 1097 C C . CYS A 1 134 ? 5.668 2.159 -18.383 1.00 75.25 134 CYS A C 1
ATOM 1099 O O . CYS A 1 134 ? 6.038 2.485 -19.507 1.00 75.25 134 CYS A O 1
ATOM 1101 N N . THR A 1 135 ? 5.970 2.890 -17.312 1.00 67.50 135 THR A N 1
ATOM 1102 C CA . THR A 1 135 ? 6.527 4.247 -17.441 1.00 67.50 135 THR A CA 1
ATOM 1103 C C . THR A 1 135 ? 8.036 4.327 -17.196 1.00 67.50 135 THR A C 1
ATOM 1105 O O . THR A 1 135 ? 8.639 5.367 -17.438 1.00 67.50 135 THR A O 1
ATOM 1108 N N . GLY A 1 136 ? 8.678 3.253 -16.709 1.00 75.25 136 GLY A N 1
ATOM 1109 C CA . GLY A 1 136 ? 10.082 3.297 -16.256 1.00 75.25 136 GLY A CA 1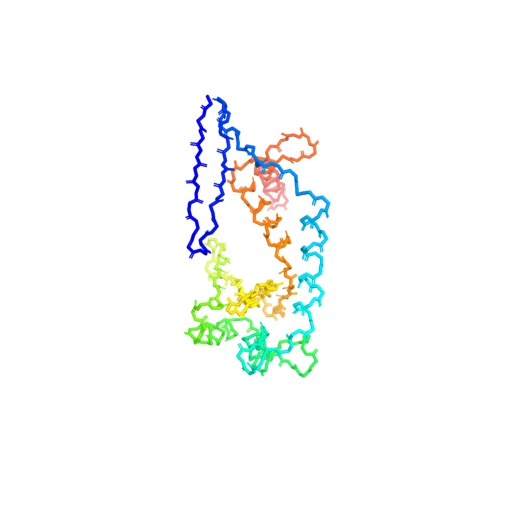
ATOM 1110 C C . GLY A 1 136 ? 10.313 4.237 -15.060 1.00 75.25 136 GLY A C 1
ATOM 1111 O O . GLY A 1 136 ? 11.451 4.419 -14.603 1.00 75.25 136 GLY A O 1
ATOM 1112 N N . GLU A 1 137 ? 9.232 4.824 -14.545 1.00 84.38 137 GLU A N 1
ATOM 1113 C CA . GLU A 1 137 ? 9.223 5.693 -13.385 1.00 84.38 137 GLU A CA 1
ATOM 1114 C C . GLU A 1 137 ? 9.564 4.885 -12.134 1.00 84.38 137 GLU A C 1
ATOM 1116 O O . GLU A 1 137 ? 9.258 3.688 -12.043 1.00 84.38 137 GLU A O 1
ATOM 1121 N N . PRO A 1 138 ? 10.242 5.515 -11.164 1.00 86.44 138 PRO A N 1
ATOM 1122 C CA . PRO A 1 138 ? 10.451 4.879 -9.882 1.00 86.44 138 PRO A CA 1
ATOM 1123 C C . PRO A 1 138 ? 9.095 4.648 -9.193 1.00 86.44 138 PRO A C 1
ATOM 1125 O O . PRO A 1 138 ? 8.210 5.506 -9.264 1.00 86.44 138 PRO A O 1
ATOM 1128 N N . PRO A 1 139 ? 8.932 3.518 -8.491 1.00 92.06 139 PR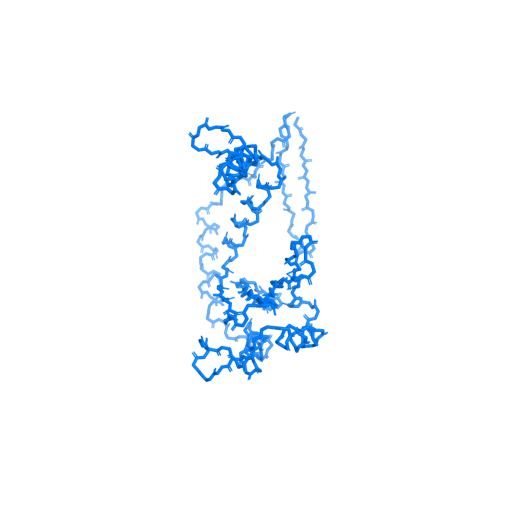O A N 1
ATOM 1129 C CA . PRO A 1 139 ? 7.812 3.337 -7.583 1.00 92.06 139 PRO A CA 1
ATOM 1130 C C . PRO A 1 139 ? 7.735 4.478 -6.566 1.00 92.06 139 PRO A C 1
ATOM 1132 O O . PRO A 1 139 ? 8.747 5.074 -6.191 1.00 92.06 139 PRO A O 1
ATOM 1135 N N . THR A 1 140 ? 6.524 4.761 -6.098 1.00 91.94 140 THR A N 1
ATOM 1136 C CA . THR A 1 140 ? 6.280 5.753 -5.042 1.00 91.94 140 THR A CA 1
ATOM 1137 C C . THR A 1 140 ? 5.800 5.044 -3.790 1.00 91.94 140 THR A C 1
ATOM 1139 O O . THR A 1 140 ? 5.020 4.099 -3.887 1.00 91.94 140 THR A O 1
ATOM 1142 N N . GLN A 1 141 ? 6.231 5.503 -2.615 1.00 93.50 141 GLN A N 1
ATOM 1143 C CA . GLN A 1 141 ? 5.811 4.924 -1.343 1.00 93.50 141 GLN A CA 1
ATOM 1144 C C . GLN A 1 141 ? 5.400 5.975 -0.320 1.00 93.50 141 GLN A C 1
ATOM 1146 O O . GLN A 1 141 ? 5.917 7.092 -0.318 1.00 93.50 141 GLN A O 1
ATOM 1151 N N . PHE A 1 142 ? 4.506 5.589 0.581 1.00 93.00 142 PHE A N 1
ATOM 1152 C CA . PHE A 1 142 ? 4.144 6.367 1.760 1.00 93.00 142 PHE A CA 1
ATOM 1153 C C . PHE A 1 142 ? 3.645 5.446 2.876 1.00 93.00 142 PHE A C 1
ATOM 1155 O O . PHE A 1 142 ? 3.309 4.286 2.640 1.00 93.00 142 PHE A O 1
ATOM 1162 N N . PHE A 1 143 ? 3.600 5.974 4.097 1.00 92.69 143 PHE A N 1
ATOM 1163 C CA . PHE A 1 143 ? 3.104 5.258 5.267 1.00 92.69 143 PHE A CA 1
ATOM 1164 C C . PHE A 1 143 ? 1.762 5.834 5.721 1.00 92.69 143 PHE A C 1
ATOM 1166 O O . PHE A 1 143 ? 1.589 7.053 5.789 1.00 92.69 143 PHE A O 1
ATOM 1173 N N . LEU A 1 144 ? 0.828 4.955 6.066 1.00 86.19 144 LEU A N 1
ATOM 1174 C CA . LEU A 1 144 ? -0.464 5.295 6.644 1.00 86.19 144 LEU A CA 1
ATOM 1175 C C . LEU A 1 144 ? -0.537 4.785 8.082 1.00 86.19 144 LEU A C 1
ATOM 1177 O O . LEU A 1 144 ? -0.500 3.577 8.318 1.00 86.19 144 LEU A O 1
ATOM 1181 N N . TYR A 1 145 ? -0.682 5.708 9.030 1.00 88.25 145 TYR A N 1
ATOM 1182 C CA . TYR A 1 145 ? -1.055 5.386 10.407 1.00 88.25 145 TYR A CA 1
ATOM 1183 C C . TYR A 1 145 ? -2.514 4.903 10.474 1.00 88.25 145 TYR A C 1
ATOM 1185 O O . TYR A 1 145 ? -3.265 5.143 9.527 1.00 88.25 145 TYR A O 1
ATOM 1193 N N . PRO A 1 146 ? -2.936 4.202 11.542 1.00 84.62 146 PRO A N 1
ATOM 1194 C CA . PRO A 1 146 ? -4.250 3.561 11.591 1.00 84.62 146 PRO A CA 1
ATOM 1195 C C . PRO A 1 146 ? -5.414 4.537 11.367 1.00 84.62 146 PRO A C 1
ATOM 1197 O O . PRO A 1 146 ? -6.300 4.268 10.561 1.00 84.62 146 PRO A O 1
ATOM 1200 N N . ASP A 1 147 ? -5.352 5.711 11.987 1.00 78.12 147 ASP A N 1
ATOM 1201 C CA . ASP A 1 147 ? -6.284 6.826 11.804 1.00 78.12 147 ASP A CA 1
ATOM 1202 C C . ASP A 1 147 ? -6.286 7.370 10.363 1.00 78.12 147 ASP A C 1
ATOM 1204 O O . ASP A 1 147 ? -7.338 7.661 9.791 1.00 78.12 147 ASP A O 1
ATOM 1208 N N . HIS A 1 148 ? -5.117 7.450 9.726 1.00 81.25 148 HIS A N 1
ATOM 1209 C CA . HIS A 1 148 ? -5.009 7.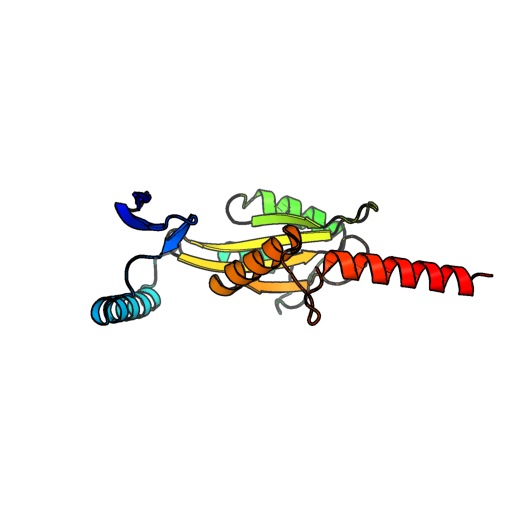844 8.320 1.00 81.25 148 HIS A CA 1
ATOM 1210 C C . HIS A 1 148 ? -5.564 6.778 7.362 1.00 81.25 148 HIS A C 1
ATOM 1212 O O . HIS A 1 148 ? -6.104 7.132 6.313 1.00 81.25 148 HIS A O 1
ATOM 1218 N N . VAL A 1 149 ? -5.439 5.487 7.695 1.00 74.75 149 VAL A N 1
ATOM 1219 C CA . VAL A 1 149 ? -6.035 4.391 6.912 1.00 74.75 149 VAL A CA 1
ATOM 1220 C C . VAL A 1 149 ? -7.555 4.513 6.931 1.00 74.75 149 VAL A C 1
ATOM 1222 O O . VAL A 1 149 ? -8.176 4.465 5.870 1.00 74.75 149 VAL A O 1
ATOM 1225 N N . GLU A 1 150 ? -8.151 4.718 8.107 1.00 72.50 150 GLU A N 1
ATOM 1226 C CA . GLU A 1 150 ? -9.597 4.917 8.249 1.00 72.50 150 GLU A CA 1
ATOM 1227 C C . GLU A 1 150 ? -10.074 6.142 7.462 1.00 72.50 150 GLU A C 1
ATOM 1229 O O . GLU A 1 150 ? -11.012 6.038 6.670 1.00 72.50 150 GLU A O 1
ATOM 1234 N N . GLY A 1 151 ? -9.376 7.274 7.594 1.00 72.62 151 GLY A N 1
ATOM 1235 C CA . GLY A 1 151 ? -9.687 8.487 6.836 1.00 72.62 151 GLY A CA 1
ATOM 1236 C C . GLY A 1 151 ? -9.586 8.292 5.320 1.00 72.62 151 GLY A C 1
ATOM 1237 O O . GLY A 1 151 ? -10.453 8.748 4.573 1.00 72.62 151 GLY A O 1
ATOM 1238 N N . LEU A 1 152 ? -8.563 7.576 4.841 1.00 73.94 152 LEU A N 1
ATOM 1239 C CA . LEU A 1 152 ? -8.424 7.257 3.421 1.00 73.94 152 LEU A CA 1
ATOM 1240 C C . LEU A 1 152 ? -9.562 6.350 2.935 1.00 73.94 152 LEU A C 1
ATOM 1242 O O . LEU A 1 152 ? -10.126 6.599 1.869 1.00 73.94 152 LEU A O 1
ATOM 1246 N N . LEU A 1 153 ? -9.917 5.315 3.700 1.00 74.50 153 LEU A N 1
ATOM 1247 C CA . LEU A 1 153 ? -11.010 4.404 3.358 1.00 74.50 153 LEU A CA 1
ATOM 1248 C C . LEU A 1 153 ? -12.364 5.114 3.328 1.00 74.50 153 LEU A C 1
ATOM 1250 O O . LEU A 1 153 ? -13.147 4.850 2.414 1.00 74.50 153 LEU A O 1
ATOM 1254 N N . ASP A 1 154 ? -12.630 6.029 4.263 1.00 71.88 154 ASP A N 1
ATOM 1255 C CA . ASP A 1 154 ? -13.836 6.864 4.243 1.00 71.88 154 ASP A CA 1
ATOM 1256 C C . ASP A 1 154 ? -13.899 7.694 2.956 1.00 71.88 154 ASP A C 1
ATOM 1258 O O . ASP A 1 154 ? -14.865 7.611 2.194 1.00 71.88 154 ASP A O 1
ATOM 1262 N N . VAL A 1 155 ? -12.824 8.421 2.639 1.00 72.06 155 VAL A N 1
ATOM 1263 C CA . VAL A 1 155 ? -12.748 9.247 1.426 1.00 72.06 155 VAL A CA 1
ATOM 1264 C C . VAL A 1 155 ? -12.944 8.401 0.165 1.00 72.06 155 VAL A C 1
ATOM 1266 O O . VAL A 1 155 ? -13.750 8.761 -0.695 1.00 72.06 155 VAL A O 1
ATOM 1269 N N . LEU A 1 156 ? -12.262 7.258 0.048 1.00 69.62 156 LEU A N 1
ATOM 1270 C CA . LEU A 1 156 ? -12.402 6.356 -1.100 1.00 69.62 156 LEU A CA 1
ATOM 1271 C C . LEU A 1 156 ? -13.811 5.753 -1.196 1.00 69.62 156 LEU A C 1
ATOM 1273 O O . LEU A 1 156 ? -14.354 5.623 -2.297 1.00 69.62 156 LEU A O 1
ATOM 1277 N N . THR A 1 157 ? -14.432 5.427 -0.061 1.00 70.00 157 THR A N 1
ATOM 1278 C CA . THR A 1 157 ? -15.815 4.934 -0.005 1.00 70.00 157 THR A CA 1
ATOM 1279 C C . THR A 1 157 ? -16.775 6.001 -0.503 1.00 70.00 157 THR A C 1
ATOM 1281 O O . THR A 1 157 ? -17.563 5.729 -1.406 1.00 70.00 157 THR A O 1
ATOM 1284 N N . ARG A 1 158 ? -16.625 7.241 -0.034 1.00 67.06 158 ARG A N 1
ATOM 1285 C CA . ARG A 1 158 ? -17.413 8.395 -0.488 1.00 67.06 158 ARG A CA 1
ATOM 1286 C C . ARG A 1 158 ? -17.209 8.705 -1.972 1.00 67.06 158 ARG A C 1
ATOM 1288 O O . ARG A 1 158 ? -18.130 9.164 -2.649 1.00 67.06 158 ARG A O 1
ATOM 1295 N N . PHE A 1 159 ? -16.016 8.432 -2.510 1.00 65.06 159 PHE A N 1
ATOM 1296 C CA . PHE A 1 159 ? -15.733 8.541 -3.946 1.00 65.06 159 PHE A CA 1
ATOM 1297 C C . PHE A 1 159 ? -16.492 7.478 -4.744 1.00 65.06 159 PHE A C 1
ATOM 1299 O O . PHE A 1 159 ? -16.943 7.740 -5.863 1.00 65.06 159 PHE A O 1
ATOM 1306 N N . ARG A 1 160 ? -16.623 6.272 -4.184 1.00 65.12 160 ARG A N 1
ATOM 1307 C CA . ARG A 1 160 ? -17.339 5.151 -4.793 1.00 65.12 160 ARG A CA 1
ATOM 1308 C C . ARG A 1 160 ? -18.857 5.332 -4.732 1.00 65.12 160 ARG A C 1
ATOM 1310 O O . ARG A 1 160 ? -19.518 4.985 -5.707 1.00 65.12 160 ARG A O 1
ATOM 1317 N N . THR A 1 161 ? -19.390 5.859 -3.631 1.00 67.75 161 THR A N 1
ATOM 1318 C CA . THR A 1 161 ? -20.834 6.054 -3.391 1.00 67.75 161 THR A CA 1
ATOM 1319 C C . THR A 1 161 ? -21.401 7.333 -4.017 1.00 67.75 161 THR A C 1
ATOM 1321 O O . THR A 1 161 ? -22.592 7.589 -3.895 1.00 67.75 161 THR A O 1
ATOM 1324 N N . GLU A 1 162 ? -20.577 8.127 -4.715 1.00 62.72 162 GLU A N 1
ATOM 1325 C CA . GLU A 1 162 ? -20.943 9.439 -5.288 1.00 62.72 162 GLU A CA 1
ATOM 1326 C C . GLU A 1 162 ? -21.361 10.498 -4.248 1.00 62.72 162 GLU A C 1
ATOM 1328 O O . GLU A 1 162 ? -21.884 11.557 -4.597 1.00 62.72 162 GLU A O 1
ATOM 1333 N N . GLU A 1 163 ? -21.083 10.255 -2.967 1.00 60.75 163 GLU A N 1
ATOM 1334 C CA . GLU A 1 163 ? -21.388 11.179 -1.868 1.00 60.75 163 GLU A CA 1
ATOM 1335 C C . GLU A 1 163 ? -20.393 12.340 -1.781 1.00 60.75 163 GLU A C 1
ATOM 1337 O O . GLU A 1 163 ? -20.658 13.360 -1.139 1.00 60.75 163 GLU A O 1
ATOM 1342 N N . LEU A 1 164 ? -19.237 12.204 -2.434 1.00 58.69 164 LEU A N 1
ATOM 1343 C CA . LEU A 1 164 ? -18.270 13.281 -2.551 1.00 58.69 164 LEU A CA 1
ATOM 1344 C C . LEU A 1 164 ? -18.801 14.376 -3.472 1.00 58.69 164 LEU A C 1
ATOM 1346 O O . LEU A 1 164 ? -18.990 14.189 -4.677 1.00 58.69 164 LEU A O 1
ATOM 1350 N N . ARG A 1 165 ? -19.025 15.538 -2.863 1.00 62.53 165 ARG A N 1
ATOM 1351 C CA . ARG A 1 165 ? -19.463 16.760 -3.524 1.00 62.53 165 ARG A CA 1
ATOM 1352 C C . ARG A 1 165 ? -18.295 17.727 -3.645 1.00 62.53 165 ARG A C 1
ATOM 1354 O O . ARG A 1 165 ? -17.477 17.833 -2.733 1.00 62.53 165 ARG A O 1
ATOM 1361 N N . ASP A 1 166 ? -18.206 18.414 -4.774 1.00 64.94 166 ASP A N 1
ATOM 1362 C CA . ASP A 1 166 ? -17.255 19.507 -4.943 1.00 64.94 166 ASP A CA 1
ATOM 1363 C C . ASP A 1 166 ? -17.687 20.751 -4.136 1.00 64.94 166 ASP A C 1
ATOM 1365 O O . ASP A 1 166 ? -18.704 20.751 -3.437 1.00 64.94 166 ASP A O 1
ATOM 1369 N N . ARG A 1 167 ? -16.929 21.851 -4.245 1.00 61.94 167 ARG A N 1
ATOM 1370 C CA . ARG A 1 167 ? -17.248 23.118 -3.555 1.00 61.94 167 ARG A CA 1
ATOM 1371 C C . ARG A 1 167 ? -18.612 23.709 -3.944 1.00 61.94 167 ARG A C 1
ATOM 1373 O O . ARG A 1 167 ? -19.118 24.554 -3.216 1.00 61.94 167 ARG A O 1
ATOM 1380 N N . SER A 1 168 ? -19.187 23.291 -5.073 1.00 62.50 168 SER A N 1
ATOM 1381 C CA . SER A 1 168 ? -20.512 23.713 -5.545 1.00 62.50 168 SER A CA 1
ATOM 1382 C C . SER A 1 168 ? -21.644 22.800 -5.061 1.00 62.50 168 SER A C 1
ATOM 1384 O O . SER A 1 168 ? -22.809 23.066 -5.344 1.00 62.50 168 SER A O 1
ATOM 1386 N N . GLY A 1 169 ? -21.326 21.723 -4.334 1.00 63.97 169 GLY A N 1
ATOM 1387 C CA . GLY A 1 169 ? -22.302 20.717 -3.923 1.00 63.97 169 GLY A CA 1
ATOM 1388 C C . GLY A 1 169 ? -22.611 19.681 -5.011 1.00 63.97 169 GLY A C 1
ATOM 1389 O O . GLY A 1 169 ? -23.469 18.820 -4.801 1.00 63.97 169 GLY A O 1
ATOM 1390 N N . SER A 1 170 ? -21.927 19.719 -6.155 1.00 60.06 170 SER A N 1
ATOM 1391 C CA . SER A 1 170 ? -22.154 18.786 -7.264 1.00 60.06 170 SER A CA 1
ATOM 1392 C C . SER A 1 170 ? -21.404 17.474 -7.029 1.00 60.06 170 SER A C 1
ATOM 1394 O O . SER A 1 170 ? -20.260 17.523 -6.572 1.00 60.06 170 SER A O 1
ATOM 1396 N N . PRO A 1 171 ? -21.982 16.297 -7.3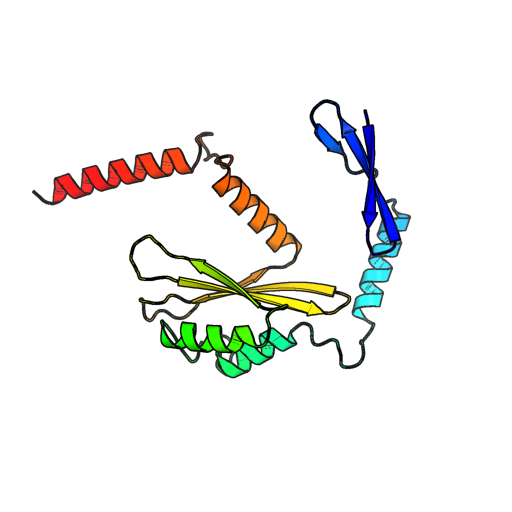44 1.00 68.00 171 PRO A N 1
ATOM 1397 C CA . PRO A 1 171 ? -21.251 15.035 -7.266 1.00 68.00 171 PRO A CA 1
ATOM 1398 C C . PRO A 1 171 ? -19.976 15.098 -8.114 1.00 68.00 171 PRO A C 1
ATOM 1400 O O . PRO A 1 171 ? -20.035 15.367 -9.318 1.00 68.00 171 PRO A O 1
ATOM 1403 N N . VAL A 1 172 ? -18.821 14.826 -7.501 1.00 67.62 172 VAL A N 1
ATOM 1404 C CA . VAL A 1 172 ? -17.498 14.989 -8.132 1.00 67.62 172 VAL A CA 1
ATOM 1405 C C . VAL A 1 172 ? -17.387 14.185 -9.431 1.00 67.62 172 VAL A C 1
ATOM 1407 O O . VAL A 1 172 ? -16.840 14.675 -10.415 1.00 67.62 172 VAL A O 1
ATOM 1410 N N . ARG A 1 173 ? -17.975 12.982 -9.489 1.00 63.78 173 ARG A N 1
ATOM 1411 C CA . ARG A 1 173 ? -17.995 12.157 -10.710 1.00 63.78 173 ARG A CA 1
ATOM 1412 C C . ARG A 1 173 ? -18.820 12.760 -11.844 1.00 63.78 173 ARG A C 1
ATOM 1414 O O . ARG A 1 173 ? -18.425 12.646 -13.000 1.00 63.78 173 ARG A O 1
ATOM 1421 N N . ALA A 1 174 ? -19.953 13.391 -11.537 1.00 66.75 174 ALA A N 1
ATOM 1422 C CA . ALA A 1 174 ? -20.773 14.046 -12.552 1.00 66.75 174 ALA A CA 1
ATOM 1423 C C . ALA A 1 174 ? -20.024 15.239 -13.159 1.00 66.75 174 ALA A C 1
ATOM 1425 O O . ALA A 1 174 ? -19.952 15.354 -14.381 1.00 66.75 174 ALA A O 1
ATOM 1426 N N . ARG A 1 175 ? -19.382 16.051 -12.309 1.00 68.06 175 ARG A N 1
ATOM 1427 C CA . ARG A 1 175 ? -18.540 17.164 -12.756 1.00 68.06 175 ARG A CA 1
ATOM 1428 C C . ARG A 1 175 ? -17.313 16.688 -13.536 1.00 68.06 175 ARG A C 1
ATOM 1430 O O . ARG A 1 175 ? -16.973 17.287 -14.550 1.00 68.06 175 ARG A O 1
ATOM 1437 N N . GLY A 1 176 ? -16.682 15.595 -13.104 1.00 68.25 176 GLY A N 1
ATOM 1438 C CA . GLY A 1 176 ? -15.567 14.967 -13.816 1.00 68.25 176 GLY A CA 1
ATOM 1439 C C . GLY A 1 176 ? -15.939 14.558 -15.244 1.00 68.25 176 GLY A C 1
ATOM 1440 O O . GLY A 1 176 ? -15.253 14.954 -16.180 1.00 68.25 176 GLY A O 1
ATOM 1441 N N . ARG A 1 177 ? -17.073 13.862 -15.422 1.00 72.69 177 ARG A N 1
ATOM 1442 C CA . ARG A 1 177 ? -17.591 13.471 -16.751 1.00 72.69 177 ARG A CA 1
ATOM 1443 C C . ARG A 1 177 ? -17.903 14.673 -17.644 1.00 72.69 177 ARG A C 1
ATOM 1445 O O . ARG A 1 177 ? -17.645 14.640 -18.842 1.00 72.69 177 ARG A O 1
ATOM 1452 N N . GLU A 1 178 ? -18.468 15.734 -17.071 1.00 73.94 178 GLU A N 1
ATOM 1453 C CA . GLU A 1 178 ? -18.764 16.966 -17.808 1.00 73.94 178 GLU A CA 1
ATOM 1454 C C . GLU A 1 178 ? -17.481 17.634 -18.324 1.00 73.94 178 GLU A C 1
ATOM 1456 O O . GLU A 1 178 ? -17.406 18.014 -19.492 1.00 73.94 178 GLU A O 1
ATOM 1461 N N . LEU A 1 179 ? -16.460 17.744 -17.470 1.00 73.88 179 LEU A N 1
ATOM 1462 C CA . LEU A 1 179 ? -15.166 18.321 -17.833 1.00 73.88 179 LEU A CA 1
ATOM 1463 C C . LEU A 1 179 ? -14.432 17.472 -18.875 1.00 73.88 179 LEU A C 1
ATOM 1465 O O . LEU A 1 179 ? -13.881 18.025 -19.821 1.00 73.88 179 LEU A O 1
ATOM 1469 N N . GLU A 1 180 ? -14.461 16.147 -18.743 1.00 69.00 180 GLU A N 1
ATOM 1470 C CA . GLU A 1 180 ? -13.901 15.219 -19.731 1.00 69.00 180 GLU A CA 1
ATOM 1471 C C . GLU A 1 180 ? -14.553 15.404 -21.110 1.00 69.00 180 GLU A C 1
ATOM 1473 O O . GLU A 1 180 ? -13.856 15.549 -22.114 1.00 69.00 180 GLU A O 1
ATOM 1478 N N . ALA A 1 181 ? -15.887 15.502 -21.163 1.00 75.56 181 ALA A N 1
ATOM 1479 C CA . ALA A 1 181 ? -16.613 15.759 -22.405 1.00 75.56 181 ALA A CA 1
ATOM 1480 C C . ALA A 1 181 ? -16.254 17.123 -23.026 1.00 75.56 181 ALA A C 1
ATOM 1482 O O . ALA A 1 181 ? -16.094 17.224 -24.244 1.00 75.56 181 ALA A O 1
ATOM 1483 N N . GLN A 1 182 ? -16.093 18.169 -22.206 1.00 77.75 182 GLN A N 1
ATOM 1484 C CA . GLN A 1 182 ? -15.647 19.491 -22.665 1.00 77.75 182 GLN A CA 1
ATOM 1485 C C . GLN A 1 182 ? -14.220 19.451 -23.222 1.00 77.75 182 GLN A C 1
ATOM 1487 O O . GLN A 1 182 ? -13.945 20.066 -24.255 1.00 77.75 182 GLN A O 1
ATOM 1492 N N . LEU A 1 183 ? -13.324 18.707 -22.570 1.00 69.81 183 LEU A N 1
ATOM 1493 C CA . LEU A 1 183 ? -11.944 18.544 -23.011 1.00 69.81 183 LEU A CA 1
ATOM 1494 C C . LEU A 1 183 ? -11.885 17.828 -24.368 1.00 69.81 183 LEU A C 1
ATOM 1496 O O . LEU A 1 183 ? -11.287 18.348 -25.306 1.00 69.81 183 LEU A O 1
ATOM 1500 N N . LEU A 1 184 ? -12.581 16.693 -24.510 1.00 72.62 184 LEU A N 1
ATOM 1501 C CA . LEU A 1 184 ? -12.652 15.931 -25.763 1.00 72.62 184 LEU A CA 1
ATOM 1502 C C . LEU A 1 184 ? -13.225 16.767 -26.917 1.00 72.62 184 LEU A C 1
ATOM 1504 O O . LEU A 1 184 ? -12.691 16.744 -28.024 1.00 72.62 184 LEU A O 1
ATOM 1508 N N . ALA A 1 185 ? -14.273 17.555 -26.656 1.00 78.38 185 ALA A N 1
ATOM 1509 C CA . ALA A 1 185 ? -14.866 18.452 -27.647 1.00 78.38 185 ALA A CA 1
ATOM 1510 C C . ALA A 1 185 ? -13.942 19.613 -28.055 1.00 78.38 185 ALA A C 1
ATOM 1512 O O . ALA A 1 185 ? -14.114 20.179 -29.133 1.00 78.38 185 ALA A O 1
ATOM 1513 N N . THR A 1 186 ? -12.993 19.990 -27.198 1.00 77.44 186 THR A N 1
ATOM 1514 C CA . THR A 1 186 ? -12.003 21.037 -27.482 1.00 77.44 186 THR A CA 1
ATOM 1515 C C . THR A 1 186 ? -10.863 20.472 -28.323 1.00 77.44 186 THR A C 1
ATOM 1517 O O . THR A 1 186 ? -10.558 21.026 -29.372 1.00 77.44 186 THR A O 1
ATOM 1520 N N . VAL A 1 187 ? -10.326 19.308 -27.943 1.00 72.75 187 VAL A N 1
ATOM 1521 C CA . VAL A 1 187 ? -9.268 18.611 -28.696 1.00 72.75 187 VAL A CA 1
ATOM 1522 C C . VAL A 1 187 ? -9.732 18.239 -30.109 1.00 72.75 187 VAL A C 1
ATOM 1524 O O . VAL A 1 187 ? -8.979 18.395 -31.064 1.00 72.75 187 VAL A O 1
ATOM 1527 N N . ALA A 1 188 ? -10.992 17.823 -30.278 1.00 69.88 188 ALA A N 1
ATOM 1528 C CA . ALA A 1 188 ? -11.559 17.533 -31.597 1.00 69.88 188 ALA A CA 1
ATOM 1529 C C . ALA A 1 188 ? -11.669 18.766 -32.517 1.00 69.88 188 ALA A C 1
ATOM 1531 O O . ALA A 1 188 ? -11.710 18.605 -33.729 1.00 69.88 188 ALA A O 1
ATOM 1532 N N . LYS A 1 189 ? -11.718 19.987 -31.965 1.00 69.75 189 LYS A N 1
ATOM 1533 C CA . LYS A 1 189 ? -11.764 21.238 -32.747 1.00 69.75 189 LYS A CA 1
ATOM 1534 C C . LYS A 1 189 ? -10.387 21.760 -33.148 1.00 69.75 189 LYS A C 1
ATOM 1536 O O . LYS A 1 189 ? -10.316 22.621 -34.013 1.00 69.75 189 LYS A O 1
ATOM 1541 N N . GLU A 1 190 ? -9.324 21.293 -32.500 1.00 63.88 190 GLU A N 1
ATOM 1542 C CA . GLU A 1 190 ? -7.940 21.703 -32.782 1.00 63.88 190 GLU A CA 1
ATOM 1543 C C . GLU A 1 190 ? -7.223 20.745 -33.753 1.00 63.88 190 GLU A C 1
ATOM 1545 O O . GLU A 1 190 ? -6.093 21.013 -34.153 1.00 63.88 190 GLU A O 1
ATOM 1550 N N . GLY A 1 191 ? -7.863 19.625 -34.113 1.00 53.22 191 GLY A N 1
ATOM 1551 C CA . GLY A 1 191 ? -7.337 18.608 -35.032 1.00 53.22 191 GLY A CA 1
ATOM 1552 C C . GLY A 1 191 ? -7.828 18.695 -36.486 1.00 53.22 191 GLY A C 1
ATOM 1553 O O . GLY A 1 191 ? -7.417 17.847 -37.279 1.00 53.22 191 GLY A O 1
ATOM 1554 N N . ASP A 1 192 ? -8.673 19.677 -36.817 1.00 47.16 192 ASP A N 1
ATOM 1555 C CA . ASP A 1 192 ? -9.081 20.069 -38.185 1.00 47.16 192 ASP A CA 1
ATOM 1556 C C . ASP A 1 192 ? -8.313 21.330 -38.631 1.00 47.16 192 ASP A C 1
ATOM 1558 O O . ASP A 1 192 ? -7.986 21.437 -39.837 1.00 47.16 192 ASP A O 1
#

Organism: NCBI:txid412755

Nearest PDB structures (foldseek):
  3pm7-assembly1_A  TM=4.615E-01  e=1.444E+00  Enterococcus faecalis
  2ltd-assembly1_B  TM=4.240E-01  e=1.365E+00  Lactococcus lactis subsp. lactis Il1403
  7n82-assembly1_A  TM=3.274E-01  e=1.290E+00  Synechococcus elongatus
  5evh-assembly1_A-2  TM=3.331E-01  e=5.574E+00  Kribbella flavida DSM 17836
  3ecf-assembly2_C  TM=2.935E-01  e=4.708E+00  Trichormus variabilis ATCC 29413

Sequence (192 aa):
MKELTLHSSSGRDFGYRVGEAGEVQHVTDPTAEQLELLREYMELSIQLDPDDDHNIHRVWHDFCERFMDYAWNNFKMRGCEMLDAVREWARQYPDDVVRVRVDDGAHCGSELICIMHKCRYKFMGMSVVLIPQCTGEPPTQFFLYPDHVEGLLDVLTRFRTEELRDRSGSPVRARGRELEAQLLATVAKEGD